Protein AF-A0A931J3H1-F1 (afdb_monomer)

Solvent-accessible surface area (backbone atoms only — not comparable to full-atom values): 12818 Å² total; per-residue (Å²): 130,45,76,41,80,64,49,67,80,90,42,44,61,33,14,42,39,72,61,19,63,88,33,48,71,96,51,57,12,54,42,64,60,36,59,84,48,29,77,67,40,28,84,73,20,25,43,36,30,31,80,51,86,99,45,68,42,47,25,38,47,38,40,89,45,88,61,32,48,70,43,61,34,83,88,23,64,74,59,99,65,70,60,55,72,61,51,16,57,57,54,43,85,41,70,60,86,92,45,80,39,60,20,32,37,74,65,37,66,39,57,31,74,85,47,60,51,53,38,32,38,98,88,55,59,72,18,74,64,37,52,52,30,52,52,41,42,49,54,52,52,54,24,59,72,52,39,62,62,52,47,50,52,35,60,75,68,60,29,64,37,83,38,79,48,80,42,82,42,98,88,74,49,74,48,71,41,68,80,36,25,38,71,33,60,70,61,60,73,66,51,53,70,69,58,53,49,52,33,48,76,70,61,44,46,62,37,51,52,26,32,54,62,1,53,75,28,50,61,56,51,52,58,50,51,53,66,73,75,107

pLDDT: mean 94.94, std 4.52, range [59.22, 98.75]

Mean predicted aligned error: 3.76 Å

Nearest PDB structures (foldseek):
  5gpy-assembly1_A  TM=4.261E-01  e=3.718E-01  Homo sapiens
  8s55-assembly1_W  TM=3.477E-01  e=7.732E-01  Homo sapiens
  7nw0-assembly1_W  TM=3.440E-01  e=9.155E-01  Homo sapiens
  7ml1-assembly1_W  TM=4.014E-01  e=7.784E+00  Saccharomyces cerevisiae
  2ab5-assembly1_A  TM=3.502E-01  e=9.217E+00  Saccharomyces cerevisiae

Sequence (230 aa):
MRAALLNNLDHQALRLRPLTRQSAPALPGALPTVPAEFRLLQAHYPILFQAAGDSFQPVALLGLEQGQNLFLTDTGWDAAHLPWALERQPLLVGREGSQAVVHIDLDHPLLSEREGEPLFLPHGGQAPLLERRVAVLQALHQGLEELPGFIEALCRLDLLEPLHFDVDQPDGSVRRLSGYHGIHEERLAALPGAAVAALHEAGHWLPIAMALASLGRLRDLVEREARQRG

Organism: NCBI:txid2795029

InterPro domains:
  IPR010836 SapC [PF07277] (6-221)

Radius of gyration: 19.64 Å; Cα contacts (8 Å, |Δi|>4): 392; chains: 1; bounding box: 46×33×55 Å

Structure (mmCIF, N/CA/C/O backbone):
data_AF-A0A931J3H1-F1
#
_entry.id   AF-A0A931J3H1-F1
#
loop_
_atom_site.group_PDB
_atom_site.id
_atom_site.type_symbol
_atom_site.label_atom_id
_atom_site.label_alt_id
_atom_site.label_comp_id
_atom_site.label_asym_id
_atom_site.label_entity_id
_atom_site.label_seq_id
_atom_site.pdbx_PDB_ins_code
_atom_site.Cartn_x
_atom_site.Cartn_y
_atom_site.Cartn_z
_atom_site.occupancy
_atom_site.B_iso_or_equiv
_atom_site.auth_seq_id
_atom_site.auth_comp_id
_atom_site.auth_asym_id
_atom_site.auth_atom_id
_atom_site.pdbx_PDB_model_num
ATOM 1 N N . MET A 1 1 ? 3.259 13.258 -19.025 1.00 83.69 1 MET A N 1
ATOM 2 C CA . MET A 1 1 ? 2.683 11.906 -18.951 1.00 83.69 1 MET A CA 1
ATOM 3 C C . MET A 1 1 ? 2.200 11.560 -20.337 1.00 83.69 1 MET A C 1
ATOM 5 O O . MET A 1 1 ? 1.265 12.192 -20.830 1.00 83.69 1 MET A O 1
ATOM 9 N N . ARG A 1 2 ? 2.853 10.581 -20.955 1.00 92.81 2 ARG A N 1
ATOM 10 C CA . ARG A 1 2 ? 2.584 10.134 -22.319 1.00 92.81 2 ARG A CA 1
ATOM 11 C C . ARG A 1 2 ? 2.285 8.647 -22.264 1.00 92.81 2 ARG A C 1
ATOM 13 O O . ARG A 1 2 ? 3.192 7.822 -22.262 1.00 92.81 2 ARG A O 1
ATOM 20 N N . ALA A 1 3 ? 0.999 8.323 -22.190 1.00 94.38 3 ALA A N 1
ATOM 21 C CA . ALA A 1 3 ? 0.542 6.943 -22.154 1.00 94.38 3 ALA A CA 1
ATOM 22 C C . ALA A 1 3 ? 0.515 6.344 -23.568 1.00 94.38 3 ALA A C 1
ATOM 24 O O . ALA A 1 3 ? -0.057 6.941 -24.479 1.00 94.38 3 ALA A O 1
ATOM 25 N N . ALA A 1 4 ? 1.080 5.150 -23.731 1.00 95.56 4 ALA A N 1
ATOM 26 C CA . ALA A 1 4 ? 1.022 4.364 -24.963 1.00 95.56 4 ALA A CA 1
ATOM 27 C C . ALA A 1 4 ? 0.565 2.929 -24.668 1.00 95.56 4 ALA A C 1
ATOM 29 O O . ALA A 1 4 ? 0.824 2.417 -23.578 1.00 95.56 4 ALA A O 1
ATOM 30 N N . LEU A 1 5 ? -0.110 2.287 -25.628 1.00 96.25 5 LEU A N 1
ATOM 31 C CA . LEU A 1 5 ? -0.456 0.867 -25.536 1.00 96.25 5 LEU A CA 1
ATOM 32 C C . LEU A 1 5 ? 0.833 0.039 -25.518 1.00 96.25 5 LEU A C 1
ATOM 34 O O . LEU A 1 5 ? 1.628 0.109 -26.457 1.00 96.25 5 LEU A O 1
ATOM 38 N N . LEU A 1 6 ? 1.041 -0.750 -24.464 1.00 96.12 6 LEU A N 1
ATOM 39 C CA . LEU A 1 6 ? 2.266 -1.522 -24.311 1.00 96.12 6 LEU A CA 1
ATOM 40 C C . LEU A 1 6 ? 2.308 -2.670 -25.328 1.00 96.12 6 LEU A C 1
ATOM 42 O O . LEU A 1 6 ? 1.442 -3.540 -25.344 1.00 96.12 6 LEU A O 1
ATOM 46 N N . ASN A 1 7 ? 3.357 -2.702 -26.145 1.00 94.12 7 ASN A N 1
ATOM 47 C CA . ASN A 1 7 ? 3.586 -3.746 -27.141 1.00 94.12 7 ASN A CA 1
ATOM 48 C C . ASN A 1 7 ? 5.087 -3.988 -27.359 1.00 94.12 7 ASN A C 1
ATOM 50 O O . ASN A 1 7 ? 5.904 -3.101 -27.123 1.00 94.12 7 ASN A O 1
ATOM 54 N N . ASN A 1 8 ? 5.449 -5.184 -27.817 1.00 92.56 8 ASN A N 1
ATOM 55 C CA . ASN A 1 8 ? 6.839 -5.611 -27.980 1.00 92.56 8 ASN A CA 1
ATOM 56 C C . ASN A 1 8 ? 7.545 -5.041 -29.222 1.00 92.56 8 ASN A C 1
ATOM 58 O O . ASN A 1 8 ? 8.747 -5.247 -29.341 1.00 92.56 8 ASN A O 1
ATOM 62 N N . LEU A 1 9 ? 6.833 -4.387 -30.145 1.00 91.38 9 LEU A N 1
ATOM 63 C CA . LEU A 1 9 ? 7.419 -3.798 -31.352 1.00 91.38 9 LEU A CA 1
ATOM 64 C C . LEU A 1 9 ? 7.966 -2.403 -31.047 1.00 91.38 9 LEU A C 1
ATOM 66 O O . LEU A 1 9 ? 9.152 -2.148 -31.230 1.00 91.38 9 LEU A O 1
ATOM 70 N N . ASP A 1 10 ? 7.119 -1.535 -30.501 1.00 94.06 10 ASP A N 1
ATOM 71 C CA . ASP A 1 10 ? 7.470 -0.143 -30.211 1.00 94.06 10 ASP A CA 1
ATOM 72 C C . ASP A 1 10 ? 8.330 -0.013 -28.948 1.00 94.06 10 ASP A C 1
ATOM 74 O O . ASP A 1 10 ? 9.092 0.940 -28.798 1.00 94.06 10 ASP A O 1
ATOM 78 N N . HIS A 1 11 ? 8.223 -0.975 -28.026 1.00 95.94 11 HIS A N 1
ATOM 79 C CA . HIS A 1 11 ? 8.812 -0.874 -26.690 1.00 95.94 11 HIS A CA 1
ATOM 80 C C . HIS A 1 11 ? 9.900 -1.918 -26.413 1.00 95.94 11 HIS A C 1
ATOM 82 O O . HIS A 1 11 ? 10.304 -2.085 -25.263 1.00 95.94 11 HIS A O 1
ATOM 88 N N . GLN A 1 12 ? 10.404 -2.612 -27.441 1.00 95.06 12 GLN A N 1
ATOM 89 C CA . GLN A 1 12 ? 11.408 -3.677 -27.293 1.00 95.06 12 GLN A CA 1
ATOM 90 C C . GLN A 1 12 ? 12.661 -3.221 -26.530 1.00 95.06 12 GLN A C 1
ATOM 92 O O . GLN A 1 12 ? 13.221 -3.974 -25.734 1.00 95.06 12 GLN A O 1
ATOM 97 N N . ALA A 1 13 ? 13.108 -1.988 -26.784 1.00 95.31 13 ALA A N 1
ATOM 98 C CA . ALA A 1 13 ? 14.309 -1.421 -26.179 1.00 95.31 13 ALA A CA 1
ATOM 99 C C . ALA A 1 13 ? 14.094 -0.927 -24.739 1.00 95.31 13 ALA A C 1
ATOM 101 O O . ALA A 1 13 ? 15.071 -0.587 -24.070 1.00 95.31 13 ALA A O 1
ATOM 102 N N . LEU A 1 14 ? 12.845 -0.877 -24.253 1.00 97.31 14 LEU A N 1
ATOM 103 C CA . LEU A 1 14 ? 12.558 -0.344 -22.929 1.00 97.31 14 LEU A CA 1
ATOM 104 C C . LEU A 1 14 ? 13.100 -1.250 -21.825 1.00 97.31 14 LEU A C 1
ATOM 106 O O . LEU A 1 14 ? 12.924 -2.472 -21.799 1.00 97.31 14 LEU A O 1
ATOM 110 N N . ARG A 1 15 ? 13.726 -0.584 -20.866 1.00 97.94 15 ARG A N 1
ATOM 111 C CA . ARG A 1 15 ? 14.298 -1.128 -19.648 1.00 97.94 15 ARG A CA 1
ATOM 112 C C . ARG A 1 15 ? 13.777 -0.345 -18.457 1.00 97.94 15 ARG A C 1
ATOM 114 O O . ARG A 1 15 ? 13.447 0.839 -18.565 1.00 97.94 15 ARG A O 1
ATOM 121 N N . LEU A 1 16 ? 13.731 -1.012 -17.313 1.00 97.50 16 LEU A N 1
ATOM 122 C CA . LEU A 1 16 ? 13.347 -0.413 -16.048 1.00 97.50 16 LEU A CA 1
ATOM 123 C C . LEU A 1 16 ? 14.568 -0.276 -15.144 1.00 97.50 16 LEU A C 1
ATOM 125 O O . LEU A 1 16 ? 15.214 -1.262 -14.778 1.00 97.50 16 LEU A O 1
ATOM 129 N N . ARG A 1 17 ? 14.864 0.961 -14.760 1.00 97.06 17 ARG A N 1
ATOM 130 C CA . ARG A 1 17 ? 15.871 1.274 -13.751 1.00 97.06 17 ARG A CA 1
ATOM 131 C C . ARG A 1 17 ? 15.442 0.740 -12.379 1.00 97.06 17 ARG A C 1
ATOM 133 O O . ARG A 1 17 ? 14.245 0.716 -12.080 1.00 97.06 17 ARG A O 1
ATOM 140 N N . PRO A 1 18 ? 16.400 0.366 -11.513 1.00 94.25 18 PRO A N 1
ATOM 141 C CA . PRO A 1 18 ? 16.093 0.092 -10.114 1.00 94.25 18 PRO A CA 1
ATOM 142 C C . PRO A 1 18 ? 15.498 1.342 -9.458 1.00 94.25 18 PRO A C 1
ATOM 144 O O . PRO A 1 18 ? 15.908 2.457 -9.778 1.00 94.25 18 PRO A O 1
ATOM 147 N N . LEU A 1 19 ? 14.544 1.161 -8.543 1.00 95.00 19 LEU A N 1
ATOM 148 C CA . LEU A 1 19 ? 13.939 2.254 -7.780 1.00 95.00 19 LEU A CA 1
ATOM 149 C C . LEU A 1 19 ? 14.904 2.710 -6.677 1.00 95.00 19 LEU A C 1
ATOM 151 O O . LEU A 1 19 ? 15.044 2.025 -5.669 1.00 95.00 19 LEU A O 1
ATOM 155 N N . THR A 1 20 ? 15.546 3.860 -6.866 1.00 95.00 20 THR A N 1
ATOM 156 C CA . THR A 1 20 ? 16.466 4.495 -5.906 1.00 95.00 20 THR A CA 1
ATOM 157 C C . THR A 1 20 ? 16.177 5.992 -5.831 1.00 95.00 20 THR A C 1
ATOM 159 O O . THR A 1 20 ? 15.438 6.524 -6.660 1.00 95.00 20 THR A O 1
ATOM 162 N N . ARG A 1 21 ? 16.783 6.715 -4.883 1.00 92.31 21 ARG A N 1
ATOM 163 C CA . ARG A 1 21 ?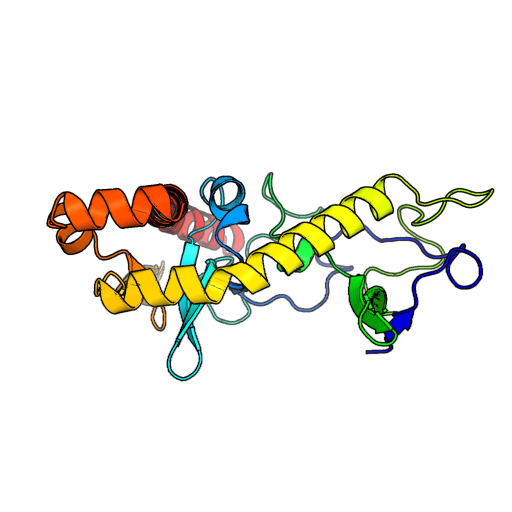 16.672 8.187 -4.805 1.00 92.31 21 ARG A CA 1
ATOM 164 C C . ARG A 1 21 ? 17.031 8.917 -6.104 1.00 92.31 21 ARG A C 1
ATOM 166 O O . ARG A 1 21 ? 16.468 9.971 -6.371 1.00 92.31 21 ARG A O 1
ATOM 173 N N . GLN A 1 22 ? 17.939 8.368 -6.912 1.00 91.75 22 GLN A N 1
ATOM 174 C CA . GLN A 1 22 ? 18.365 8.990 -8.169 1.00 91.75 22 GLN A CA 1
ATOM 175 C C . GLN A 1 22 ? 17.355 8.793 -9.309 1.00 91.75 22 GLN A C 1
ATOM 177 O O . GLN A 1 22 ? 17.246 9.644 -10.188 1.00 91.75 22 GLN A O 1
ATOM 182 N N . SER A 1 23 ? 16.654 7.658 -9.331 1.00 92.12 23 SER A N 1
ATOM 183 C CA . SER A 1 23 ? 15.772 7.263 -10.436 1.00 92.12 23 SER A CA 1
ATOM 184 C C . SER A 1 23 ? 14.286 7.471 -10.138 1.00 92.12 23 SER A C 1
ATOM 186 O O . SER A 1 23 ? 13.473 7.497 -11.064 1.00 92.12 23 SER A O 1
ATOM 188 N N . ALA A 1 24 ? 13.915 7.582 -8.862 1.00 89.81 24 ALA A N 1
ATOM 189 C CA . ALA A 1 24 ? 12.531 7.714 -8.446 1.00 89.81 24 ALA A CA 1
ATOM 190 C C . ALA A 1 24 ? 11.964 9.108 -8.767 1.00 89.81 24 ALA A C 1
ATOM 192 O O . ALA A 1 24 ? 12.669 10.113 -8.640 1.00 89.81 24 ALA A O 1
ATOM 193 N N . PRO A 1 25 ? 10.666 9.201 -9.106 1.00 87.44 25 PRO A N 1
ATOM 194 C CA . PRO A 1 25 ? 9.958 10.471 -9.023 1.00 87.44 25 PRO A CA 1
ATOM 195 C C . PRO A 1 25 ? 9.844 10.927 -7.559 1.00 87.44 25 PRO A C 1
ATOM 197 O O . PRO A 1 25 ? 10.065 10.147 -6.632 1.00 87.44 25 PRO A O 1
ATOM 200 N N . ALA A 1 26 ? 9.441 12.181 -7.336 1.00 87.88 26 ALA A N 1
ATOM 201 C CA . ALA A 1 26 ? 9.067 12.636 -5.999 1.00 87.88 26 ALA A CA 1
ATOM 202 C C . ALA A 1 26 ? 7.934 11.751 -5.449 1.00 87.88 26 ALA A C 1
ATOM 204 O O . ALA A 1 26 ? 6.882 11.622 -6.079 1.00 87.88 26 ALA A O 1
ATOM 205 N N . LEU A 1 27 ? 8.161 11.124 -4.291 1.00 90.19 27 LEU A N 1
ATOM 206 C CA . LEU A 1 27 ? 7.215 10.188 -3.688 1.00 90.19 27 LEU A CA 1
ATOM 207 C C . LEU A 1 27 ? 6.463 10.836 -2.520 1.00 90.19 27 LEU A C 1
ATOM 209 O O . LEU A 1 27 ? 7.075 11.542 -1.718 1.00 90.19 27 LEU A O 1
ATOM 213 N N . PRO A 1 28 ? 5.151 10.582 -2.382 1.00 92.12 28 PRO A N 1
ATOM 214 C CA . PRO A 1 28 ? 4.379 11.074 -1.249 1.00 92.12 28 PRO A CA 1
ATOM 215 C C . PRO A 1 28 ? 4.745 10.335 0.048 1.00 92.12 28 PRO A C 1
ATOM 217 O O . PRO A 1 28 ? 5.318 9.244 0.026 1.00 92.12 28 PRO A O 1
ATOM 220 N N . GLY A 1 29 ? 4.349 10.918 1.184 1.00 94.06 29 GLY A N 1
ATOM 221 C CA . GLY A 1 29 ? 4.496 10.298 2.508 1.00 94.06 29 GLY A CA 1
ATOM 222 C C . GLY A 1 29 ? 3.412 9.283 2.869 1.00 94.06 29 GLY A C 1
ATOM 223 O O . GLY A 1 29 ? 3.494 8.637 3.907 1.00 94.06 29 GLY A O 1
ATOM 224 N N . ALA A 1 30 ? 2.421 9.099 2.001 1.00 96.25 30 ALA A N 1
ATOM 225 C CA . ALA A 1 30 ? 1.427 8.041 2.086 1.00 96.25 30 ALA A CA 1
ATOM 226 C C . ALA A 1 30 ? 1.087 7.577 0.668 1.00 96.25 30 ALA A C 1
ATOM 228 O O . ALA A 1 30 ? 1.053 8.393 -0.257 1.00 96.25 30 ALA A O 1
ATOM 229 N N . LEU A 1 31 ? 0.839 6.283 0.491 1.00 96.69 31 LEU A N 1
ATOM 230 C CA . LEU A 1 31 ? 0.430 5.722 -0.792 1.00 96.69 31 LEU A CA 1
ATOM 231 C C . LEU A 1 31 ? -0.920 5.040 -0.687 1.00 96.69 31 LEU A C 1
ATOM 233 O O . LEU A 1 31 ? -1.130 4.299 0.269 1.00 96.69 31 LEU A O 1
ATOM 237 N N . PRO A 1 32 ? -1.794 5.198 -1.689 1.00 97.31 32 PRO A N 1
ATOM 238 C CA . PRO A 1 32 ? -3.030 4.441 -1.739 1.00 97.31 32 PRO A CA 1
ATOM 239 C C . PRO A 1 32 ? -2.747 2.942 -1.860 1.00 97.31 32 PRO A C 1
ATOM 241 O O . PRO A 1 32 ? -1.789 2.527 -2.513 1.00 97.31 32 PRO A O 1
ATOM 244 N N . THR A 1 33 ? -3.603 2.134 -1.247 1.00 98.56 33 THR A N 1
ATOM 245 C CA . THR A 1 33 ? -3.540 0.670 -1.314 1.00 98.56 33 THR A CA 1
ATOM 246 C C . THR A 1 33 ? -4.953 0.079 -1.412 1.00 98.56 33 THR A C 1
ATOM 248 O O . THR A 1 33 ? -5.933 0.812 -1.542 1.00 98.56 33 THR A O 1
ATOM 251 N N . VAL A 1 34 ? -5.065 -1.247 -1.409 1.00 98.62 34 VAL A N 1
ATOM 252 C CA . VAL A 1 34 ? -6.307 -2.013 -1.507 1.00 98.62 34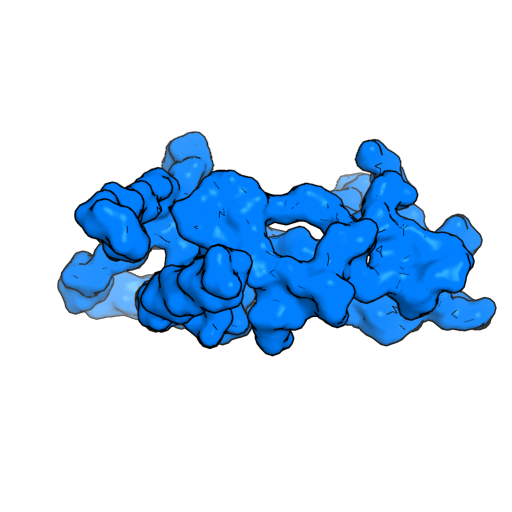 VAL A CA 1
ATOM 253 C C . VAL A 1 34 ? -6.318 -3.131 -0.459 1.00 98.62 34 VAL A C 1
ATOM 255 O O . VAL A 1 34 ? -5.252 -3.647 -0.116 1.00 98.62 34 VAL A O 1
ATOM 258 N N . PRO A 1 35 ? -7.497 -3.565 0.027 1.00 98.50 35 PRO A N 1
ATOM 259 C CA . PRO A 1 35 ? -7.614 -4.592 1.068 1.00 98.50 35 PRO A CA 1
ATOM 260 C C . PRO A 1 35 ? -6.849 -5.888 0.768 1.00 98.50 35 PRO A C 1
ATOM 262 O O . PRO A 1 35 ? -6.253 -6.482 1.668 1.00 98.50 35 PRO A O 1
ATOM 265 N N . ALA A 1 36 ? -6.809 -6.291 -0.506 1.00 98.06 36 ALA A N 1
ATOM 266 C CA . ALA A 1 36 ? -6.086 -7.473 -0.973 1.00 98.06 36 ALA A CA 1
ATOM 267 C C . ALA A 1 36 ? -4.569 -7.421 -0.693 1.00 98.06 36 ALA A C 1
ATOM 269 O O . ALA A 1 36 ? -3.925 -8.462 -0.578 1.00 98.06 36 ALA A O 1
ATOM 270 N N . GLU A 1 37 ? -3.995 -6.225 -0.541 1.00 98.56 37 GLU A N 1
ATOM 271 C CA . GLU A 1 37 ? -2.569 -6.024 -0.285 1.00 98.56 37 GLU A CA 1
ATOM 272 C C . GLU A 1 37 ? -2.227 -5.974 1.214 1.00 98.56 37 GLU A C 1
ATOM 274 O O . GLU A 1 37 ? -1.070 -6.138 1.603 1.00 98.56 37 GLU A O 1
ATOM 279 N N . PHE A 1 38 ? -3.212 -5.765 2.095 1.00 98.75 38 PHE A N 1
ATOM 280 C CA . PHE A 1 38 ? -2.950 -5.401 3.493 1.00 98.75 38 PHE A CA 1
ATOM 281 C C . PHE A 1 38 ? -2.110 -6.431 4.245 1.00 98.75 38 PHE A C 1
ATOM 283 O O . PHE A 1 38 ? -1.301 -6.059 5.087 1.00 98.75 38 PHE A O 1
ATOM 290 N N . ARG A 1 39 ? -2.247 -7.721 3.918 1.00 97.69 39 ARG A N 1
ATOM 291 C CA . ARG A 1 39 ? -1.420 -8.783 4.511 1.00 97.69 39 ARG A CA 1
ATOM 292 C C . ARG A 1 39 ? 0.073 -8.578 4.237 1.00 97.69 39 ARG A C 1
ATOM 294 O O . ARG A 1 39 ? 0.889 -8.878 5.100 1.00 97.69 39 ARG A O 1
ATOM 301 N N . LEU A 1 40 ? 0.424 -8.100 3.045 1.00 97.94 40 LEU A N 1
ATOM 302 C CA . LEU A 1 40 ? 1.810 -7.835 2.656 1.00 97.94 40 LEU A CA 1
ATOM 303 C C . LEU A 1 40 ? 2.313 -6.533 3.287 1.00 97.94 40 LEU A C 1
ATOM 305 O O . LEU A 1 40 ? 3.464 -6.448 3.708 1.00 97.94 40 LEU A O 1
ATOM 309 N N . LEU A 1 41 ? 1.439 -5.530 3.397 1.00 98.56 41 LEU A N 1
ATOM 310 C CA . LEU A 1 41 ? 1.795 -4.219 3.936 1.00 98.56 41 LEU A CA 1
ATOM 311 C C . LEU A 1 41 ? 1.921 -4.190 5.459 1.00 98.56 41 LEU A C 1
ATOM 313 O O . LEU A 1 41 ? 2.812 -3.516 5.971 1.00 98.56 41 LEU A O 1
ATOM 317 N N . GLN A 1 42 ? 1.064 -4.914 6.179 1.00 98.38 42 GLN A N 1
ATOM 318 C CA . GLN A 1 42 ? 0.940 -4.851 7.639 1.00 98.38 42 GLN A CA 1
ATOM 319 C C . GLN A 1 42 ? 2.261 -5.119 8.376 1.00 98.38 42 GLN A C 1
ATOM 321 O O . GLN A 1 42 ? 2.487 -4.566 9.452 1.00 98.38 42 GLN A O 1
ATOM 326 N N . ALA A 1 43 ? 3.155 -5.921 7.794 1.00 97.00 43 ALA A N 1
ATOM 327 C CA . ALA A 1 43 ? 4.465 -6.216 8.368 1.00 97.00 43 ALA A CA 1
ATOM 328 C C . ALA A 1 43 ? 5.445 -5.024 8.328 1.00 97.00 43 ALA A C 1
ATOM 330 O O . ALA A 1 43 ? 6.422 -5.002 9.082 1.00 97.00 43 ALA A O 1
ATOM 331 N N . HIS A 1 44 ? 5.195 -4.030 7.472 1.00 97.69 44 HIS A N 1
ATOM 332 C CA . HIS A 1 44 ? 6.158 -2.982 7.121 1.00 97.69 44 HIS A CA 1
ATOM 333 C C . HIS A 1 44 ? 5.620 -1.555 7.286 1.00 97.69 44 HIS A C 1
ATOM 335 O O . HIS A 1 44 ? 6.396 -0.656 7.603 1.00 97.69 44 HIS A O 1
ATOM 341 N N . TYR A 1 45 ? 4.318 -1.342 7.090 1.00 98.31 45 TYR A N 1
ATOM 342 C CA . TYR A 1 45 ? 3.704 -0.016 7.020 1.00 98.31 45 TYR A CA 1
ATOM 343 C C . TYR A 1 45 ? 2.488 0.072 7.931 1.00 98.31 45 TYR A C 1
ATOM 345 O O . TYR A 1 45 ? 1.698 -0.871 7.944 1.00 98.31 45 TYR A O 1
ATOM 353 N N . PRO A 1 46 ? 2.265 1.208 8.612 1.00 98.25 46 PRO A N 1
ATOM 354 C CA . PRO A 1 46 ? 0.940 1.542 9.110 1.00 98.25 46 PRO A CA 1
ATOM 355 C C . PRO A 1 46 ? -0.040 1.638 7.937 1.00 98.25 46 PRO A C 1
ATOM 357 O O . PRO A 1 46 ? 0.236 2.323 6.949 1.00 98.25 46 PRO A O 1
ATOM 360 N N . ILE A 1 47 ? -1.179 0.968 8.057 1.00 98.75 47 ILE A N 1
ATOM 361 C CA . ILE A 1 47 ? -2.297 1.030 7.120 1.00 98.75 47 ILE A CA 1
ATOM 362 C C . ILE A 1 47 ? -3.383 1.867 7.787 1.00 98.75 47 ILE A C 1
ATOM 364 O O . ILE A 1 47 ? -3.971 1.459 8.787 1.00 98.75 47 ILE A O 1
ATOM 368 N N . LEU A 1 48 ? -3.622 3.050 7.237 1.00 98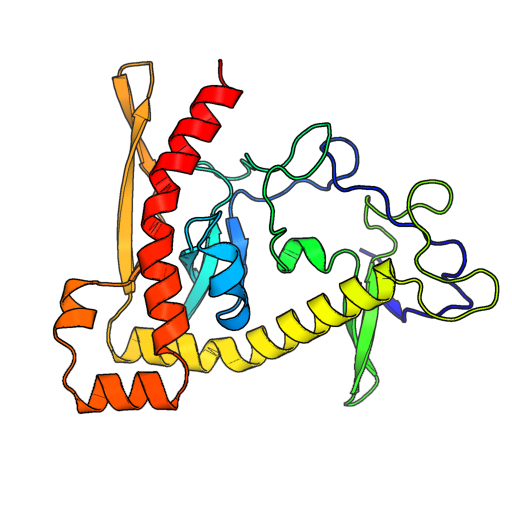.44 48 LEU A N 1
ATOM 369 C CA . LEU A 1 48 ? -4.562 4.040 7.758 1.00 98.44 48 LEU A CA 1
ATOM 370 C C . LEU A 1 48 ? -5.588 4.406 6.690 1.00 98.44 48 LEU A C 1
ATOM 372 O O . LEU A 1 48 ? -5.458 4.011 5.535 1.00 98.44 48 LEU A O 1
ATOM 376 N N . PHE A 1 49 ? -6.589 5.196 7.058 1.00 98.62 49 PHE A N 1
ATOM 377 C CA . PHE A 1 49 ? -7.623 5.666 6.142 1.00 98.62 49 PHE A CA 1
ATOM 378 C C . PHE A 1 49 ? -7.613 7.193 6.063 1.00 98.62 49 PHE A C 1
ATOM 380 O O . PHE A 1 49 ? -7.533 7.877 7.081 1.00 98.62 49 PHE A O 1
ATOM 387 N N . GLN A 1 50 ? -7.697 7.743 4.857 1.00 96.88 50 GLN A N 1
ATOM 388 C CA . GLN A 1 50 ? -7.829 9.180 4.613 1.00 96.88 50 GLN A CA 1
ATOM 389 C C . GLN A 1 50 ? -9.210 9.485 4.043 1.00 96.88 50 GLN A C 1
ATOM 391 O O . GLN A 1 50 ? -9.751 8.685 3.281 1.00 96.88 50 GLN A O 1
ATOM 396 N N . ALA A 1 51 ? -9.774 10.638 4.396 1.00 95.88 51 ALA A N 1
ATOM 397 C CA . ALA A 1 51 ? -11.025 11.095 3.802 1.00 95.88 51 ALA A CA 1
ATOM 398 C C . ALA A 1 51 ? -10.826 11.400 2.306 1.00 95.88 51 ALA A C 1
ATOM 400 O O . ALA A 1 51 ? -9.856 12.054 1.919 1.00 95.88 51 ALA A O 1
ATOM 401 N N . ALA A 1 52 ? -11.760 10.940 1.478 1.00 93.75 52 ALA A N 1
ATOM 402 C CA . ALA A 1 52 ? -11.771 11.119 0.031 1.00 93.75 52 ALA A CA 1
ATOM 403 C C . ALA A 1 52 ? -13.194 11.488 -0.416 1.00 93.75 52 ALA A C 1
ATOM 405 O O . ALA A 1 52 ? -14.011 10.622 -0.730 1.00 93.75 52 ALA A O 1
ATOM 406 N N . GLY A 1 53 ? -13.504 12.789 -0.400 1.00 91.44 53 GLY A N 1
ATOM 407 C CA . GLY A 1 53 ? -14.877 13.273 -0.574 1.00 91.44 53 GLY A CA 1
ATOM 408 C C . GLY A 1 53 ? -15.771 12.779 0.565 1.00 91.44 53 GLY A C 1
ATOM 409 O O . GLY A 1 53 ? -15.415 12.939 1.729 1.00 91.44 53 GLY A O 1
ATOM 410 N N . ASP A 1 54 ? -16.882 12.130 0.217 1.00 89.62 54 ASP A N 1
ATOM 411 C CA . ASP A 1 54 ? -17.828 11.531 1.174 1.00 89.62 54 ASP A CA 1
ATOM 412 C C . ASP A 1 54 ? -17.463 10.080 1.560 1.00 89.62 54 ASP A C 1
ATOM 414 O O . ASP A 1 54 ? -18.275 9.352 2.129 1.00 89.62 54 ASP A O 1
ATOM 418 N N . SER A 1 55 ? -16.257 9.623 1.209 1.00 95.00 55 SER A N 1
ATOM 419 C CA . SER A 1 55 ? -15.778 8.260 1.455 1.00 95.00 55 SER A CA 1
ATOM 420 C C . SER A 1 55 ? -14.376 8.256 2.074 1.00 95.00 55 SER A C 1
ATOM 422 O O . SER A 1 55 ? -13.845 9.295 2.471 1.00 95.00 55 SER A O 1
ATOM 424 N N . PHE A 1 56 ? -13.761 7.077 2.154 1.00 98.12 56 PHE A N 1
ATOM 425 C CA . PHE A 1 56 ? -12.408 6.881 2.659 1.00 98.12 56 PHE A CA 1
ATOM 426 C C . PHE A 1 56 ? -11.548 6.104 1.672 1.00 98.12 56 PHE A C 1
ATOM 428 O O . PHE A 1 56 ? -12.023 5.234 0.944 1.00 98.12 56 PHE A O 1
ATOM 435 N N . GLN A 1 57 ? -10.251 6.387 1.701 1.00 97.88 57 GLN A N 1
ATOM 436 C CA . GLN A 1 57 ? -9.239 5.662 0.953 1.00 97.88 57 GLN A CA 1
ATOM 437 C C . GLN A 1 57 ? -8.192 5.092 1.914 1.00 97.88 57 GLN A C 1
ATOM 439 O O . GLN A 1 57 ? -7.620 5.850 2.704 1.00 97.88 57 GLN A O 1
ATOM 444 N N . PRO A 1 58 ? -7.909 3.781 1.864 1.00 98.56 58 PRO A N 1
ATOM 445 C CA . PRO A 1 58 ? -6.831 3.209 2.643 1.00 98.56 58 PRO A CA 1
ATOM 446 C C . PRO A 1 58 ? -5.475 3.587 2.049 1.00 98.56 58 PRO A C 1
ATOM 448 O O . PRO A 1 58 ? -5.284 3.608 0.827 1.00 98.56 58 PRO A O 1
ATOM 451 N N . VAL A 1 59 ? -4.521 3.852 2.933 1.00 98.38 59 VAL A N 1
ATOM 452 C CA . VAL A 1 59 ? -3.166 4.263 2.592 1.00 98.38 59 VAL A CA 1
ATOM 453 C C . VAL A 1 59 ? -2.126 3.537 3.440 1.00 98.38 59 VAL A C 1
ATOM 455 O O . VAL A 1 59 ? -2.310 3.340 4.638 1.00 98.38 59 VAL A O 1
ATOM 458 N N . ALA A 1 60 ? -1.007 3.174 2.817 1.00 98.44 60 ALA A N 1
ATOM 459 C CA . ALA A 1 60 ? 0.216 2.768 3.495 1.00 98.44 60 ALA A CA 1
ATOM 460 C C . ALA A 1 60 ? 1.042 4.017 3.825 1.00 98.44 60 ALA A C 1
ATOM 462 O O . ALA A 1 60 ? 1.406 4.781 2.925 1.00 98.44 60 ALA A O 1
ATOM 463 N N . LEU A 1 61 ? 1.335 4.234 5.106 1.00 97.69 61 LEU A N 1
ATOM 464 C CA . LEU A 1 61 ? 2.106 5.385 5.563 1.00 97.69 61 LEU A CA 1
ATOM 465 C C . LEU A 1 61 ? 3.610 5.146 5.362 1.00 97.69 61 LEU A C 1
ATOM 467 O O . LEU A 1 61 ? 4.159 4.131 5.789 1.00 97.69 61 LEU A O 1
ATOM 471 N N . LEU A 1 62 ? 4.278 6.099 4.716 1.00 97.19 62 LEU A N 1
ATOM 472 C CA . LEU A 1 62 ? 5.699 6.040 4.357 1.00 97.19 62 LEU A CA 1
ATOM 473 C C . LEU A 1 62 ? 6.568 7.065 5.086 1.00 97.19 62 LEU A C 1
ATOM 475 O O . LEU A 1 62 ? 7.796 6.965 5.047 1.00 97.19 62 LEU A O 1
ATOM 479 N N . GLY A 1 63 ? 5.943 8.044 5.725 1.00 95.19 63 GLY A N 1
ATOM 480 C CA . GLY A 1 63 ? 6.588 9.069 6.528 1.00 95.19 63 GLY A CA 1
ATOM 481 C C . GLY A 1 63 ? 5.593 9.717 7.479 1.00 95.19 63 GLY A C 1
ATOM 482 O O . GLY A 1 63 ? 4.388 9.484 7.402 1.00 95.19 63 GLY A O 1
ATOM 483 N N . LEU A 1 64 ? 6.114 10.515 8.400 1.00 92.50 64 LEU A N 1
ATOM 484 C CA . LEU A 1 64 ? 5.327 11.205 9.425 1.00 92.50 64 LEU A CA 1
ATOM 485 C C . LEU A 1 64 ? 4.955 12.633 9.003 1.00 92.50 64 LEU A C 1
ATOM 487 O O . LEU A 1 64 ? 4.170 13.294 9.679 1.00 92.50 64 LEU A O 1
ATOM 491 N N . GLU A 1 65 ? 5.502 13.094 7.876 1.00 87.50 65 GLU A N 1
ATOM 492 C CA . GLU A 1 65 ? 5.296 14.423 7.309 1.00 87.50 65 GLU A CA 1
ATOM 493 C C . GLU A 1 65 ? 4.856 14.347 5.840 1.00 87.50 65 GLU A C 1
ATOM 495 O O . GLU A 1 65 ? 5.096 13.369 5.121 1.00 87.50 65 GLU A O 1
ATOM 500 N N . GLN A 1 66 ? 4.210 15.411 5.365 1.00 82.31 66 GLN A N 1
ATOM 501 C CA . GLN A 1 66 ? 3.789 15.501 3.973 1.00 82.31 66 GLN A CA 1
ATOM 502 C C . GLN A 1 66 ? 5.010 15.523 3.041 1.00 82.31 66 GLN A C 1
ATOM 504 O O . GLN A 1 66 ? 5.945 16.291 3.237 1.00 82.31 66 GLN A O 1
ATOM 509 N N . GLY A 1 67 ? 4.992 14.675 2.009 1.00 85.06 67 GLY A N 1
ATOM 510 C CA . GLY A 1 67 ? 6.098 14.559 1.050 1.00 85.06 67 GLY A CA 1
ATOM 511 C C . GLY A 1 67 ? 7.348 13.855 1.594 1.00 85.06 67 GLY A C 1
ATOM 512 O O . GLY A 1 67 ? 8.337 13.747 0.875 1.00 85.06 67 GLY A O 1
ATOM 513 N N . GLN A 1 68 ? 7.315 13.350 2.830 1.00 90.81 68 GLN A N 1
ATOM 514 C CA . GLN A 1 68 ? 8.419 12.594 3.404 1.00 90.81 68 GLN A CA 1
ATOM 515 C C . GLN A 1 68 ? 8.260 11.107 3.090 1.00 90.81 68 GLN A C 1
ATOM 517 O O . GLN A 1 68 ? 7.340 10.458 3.576 1.00 90.81 68 GLN A O 1
ATOM 522 N N . ASN A 1 69 ? 9.196 10.542 2.334 1.00 94.75 69 ASN A N 1
ATOM 523 C CA . ASN A 1 69 ? 9.294 9.101 2.141 1.00 94.75 69 ASN A CA 1
ATOM 524 C C . ASN A 1 69 ? 10.536 8.583 2.860 1.00 94.75 69 ASN A C 1
ATOM 526 O O . ASN A 1 69 ? 11.660 8.839 2.431 1.00 94.75 69 ASN A O 1
ATOM 530 N N . LEU A 1 70 ? 10.335 7.832 3.938 1.00 96.06 70 LEU A N 1
ATOM 531 C CA . LEU A 1 70 ? 11.447 7.264 4.685 1.00 96.06 70 LEU A CA 1
ATOM 532 C C . LEU A 1 70 ? 11.989 6.003 3.992 1.00 96.06 70 LEU A C 1
ATOM 534 O O . LEU A 1 70 ? 13.122 5.615 4.238 1.00 96.06 70 LEU A O 1
ATOM 538 N N . PHE A 1 71 ? 11.203 5.311 3.157 1.00 96.88 71 PHE A N 1
ATOM 539 C CA . PHE A 1 71 ? 11.492 3.983 2.573 1.00 96.88 71 PHE A CA 1
ATOM 540 C C . PHE A 1 71 ? 12.458 3.978 1.394 1.00 96.88 71 PHE A C 1
ATOM 542 O O . PHE A 1 71 ? 13.115 2.966 1.156 1.00 96.88 71 PHE A O 1
ATOM 549 N N . LEU A 1 72 ? 12.604 5.105 0.709 1.00 95.69 72 LEU A N 1
ATOM 550 C CA . LEU A 1 72 ? 13.500 5.234 -0.428 1.00 95.69 72 LEU A CA 1
ATOM 551 C C . LEU A 1 72 ? 14.924 5.633 -0.004 1.00 95.69 72 LEU A C 1
ATOM 553 O O . LEU A 1 72 ? 15.154 6.711 0.555 1.00 95.69 72 LEU A O 1
ATOM 557 N N . THR A 1 73 ? 15.898 4.792 -0.341 1.00 94.31 73 THR A N 1
ATOM 558 C CA . THR A 1 73 ? 17.329 5.016 -0.097 1.00 94.31 73 THR A CA 1
ATOM 559 C C . THR A 1 73 ? 18.102 5.171 -1.412 1.00 94.31 73 THR A C 1
ATOM 561 O O . THR A 1 73 ? 17.555 5.033 -2.512 1.00 94.31 73 THR A O 1
ATOM 564 N N . ASP A 1 74 ? 19.397 5.473 -1.316 1.00 93.62 74 ASP A N 1
ATOM 565 C CA . ASP A 1 74 ? 20.285 5.541 -2.484 1.00 93.62 74 ASP A CA 1
ATOM 566 C C . ASP A 1 74 ? 20.512 4.165 -3.130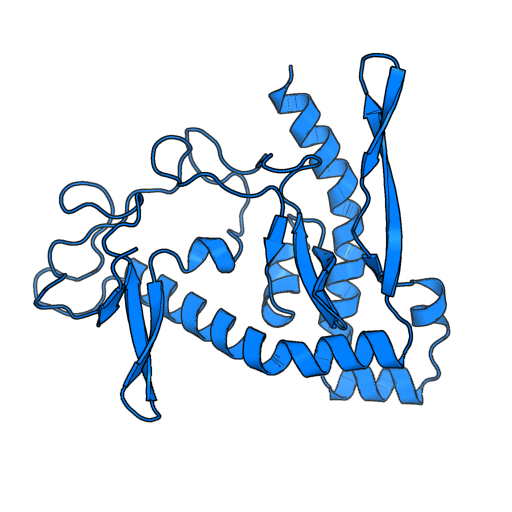 1.00 93.62 74 ASP A C 1
ATOM 568 O O . ASP A 1 74 ? 20.823 4.080 -4.317 1.00 93.62 74 ASP A O 1
ATOM 572 N N . THR A 1 75 ? 20.323 3.081 -2.370 1.00 93.12 75 THR A N 1
ATOM 573 C CA . THR A 1 75 ? 20.542 1.703 -2.831 1.00 93.12 75 THR A CA 1
ATOM 574 C C . THR A 1 75 ? 19.259 0.977 -3.214 1.00 93.12 75 THR A C 1
ATOM 576 O O . THR A 1 75 ? 19.331 -0.046 -3.893 1.00 93.12 75 THR A O 1
ATOM 579 N N . GLY A 1 76 ? 18.090 1.479 -2.817 1.00 94.56 76 GLY A N 1
ATOM 580 C CA . GLY A 1 76 ? 16.830 0.837 -3.152 1.00 94.56 76 GLY A CA 1
ATOM 581 C C . GLY A 1 76 ? 15.677 1.200 -2.230 1.00 94.56 76 GLY A C 1
ATOM 582 O O . GLY A 1 76 ? 15.682 2.208 -1.527 1.00 94.56 76 GLY A O 1
ATOM 583 N N . TRP A 1 77 ? 14.676 0.330 -2.230 1.00 96.81 77 TRP A N 1
ATOM 584 C CA . TRP A 1 77 ? 13.577 0.370 -1.279 1.00 96.81 77 TRP A CA 1
ATOM 585 C C . TRP A 1 77 ? 13.929 -0.443 -0.029 1.00 96.81 77 TRP A C 1
ATOM 587 O O . TRP A 1 77 ? 14.286 -1.614 -0.131 1.00 96.81 77 TRP A O 1
ATOM 597 N N . ASP A 1 78 ? 13.825 0.167 1.146 1.00 95.94 78 ASP A N 1
ATOM 598 C CA . ASP A 1 78 ? 14.189 -0.4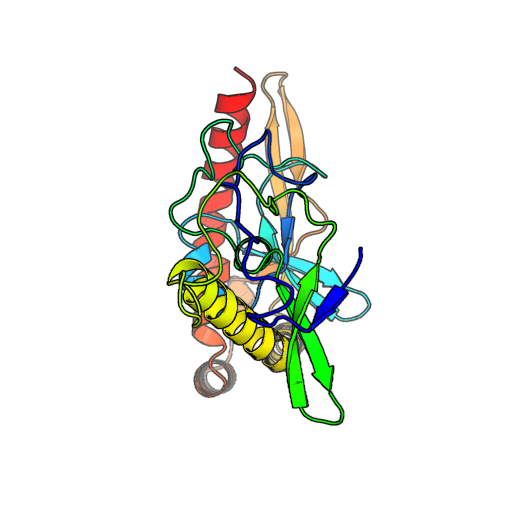37 2.433 1.00 95.94 78 ASP A CA 1
ATOM 599 C C . ASP A 1 78 ? 12.959 -1.035 3.143 1.00 95.94 78 ASP A C 1
ATOM 601 O O . ASP A 1 78 ? 12.510 -0.574 4.192 1.00 95.94 78 ASP A O 1
ATOM 605 N N . ALA A 1 79 ? 12.368 -2.042 2.497 1.00 96.62 79 ALA A N 1
ATOM 606 C CA . ALA A 1 79 ? 11.377 -2.967 3.047 1.00 96.62 79 ALA A CA 1
ATOM 607 C C . ALA A 1 79 ? 11.264 -4.197 2.132 1.00 96.62 79 ALA A C 1
ATOM 609 O O . ALA A 1 79 ? 11.579 -4.122 0.944 1.00 96.62 79 ALA A O 1
ATOM 610 N N . ALA A 1 80 ? 10.777 -5.325 2.660 1.00 96.12 80 ALA A N 1
ATOM 611 C CA . ALA A 1 80 ? 10.640 -6.549 1.866 1.00 96.12 80 ALA A CA 1
ATOM 612 C C . ALA A 1 80 ? 9.500 -6.476 0.833 1.00 96.12 80 ALA A C 1
ATOM 614 O O . ALA A 1 80 ? 9.566 -7.145 -0.197 1.00 96.12 80 ALA A O 1
ATOM 615 N N . HIS A 1 81 ? 8.478 -5.656 1.089 1.00 97.44 81 HIS A N 1
ATOM 616 C CA . HIS A 1 81 ? 7.356 -5.443 0.177 1.00 97.44 81 HIS A CA 1
ATOM 617 C C . HIS A 1 81 ? 7.336 -3.997 -0.325 1.00 97.44 81 HIS A C 1
ATOM 619 O O . HIS A 1 81 ? 7.413 -3.067 0.474 1.00 97.44 81 HIS A O 1
ATOM 625 N N . LEU A 1 82 ? 7.234 -3.798 -1.640 1.00 97.25 82 LEU A N 1
ATOM 626 C CA . LEU A 1 82 ? 7.037 -2.481 -2.250 1.00 97.25 82 LEU A CA 1
ATOM 627 C C . LEU A 1 82 ? 5.530 -2.288 -2.470 1.00 97.25 82 LEU A C 1
ATOM 629 O O . LEU A 1 82 ? 4.941 -3.117 -3.158 1.00 97.25 82 LEU A O 1
ATOM 633 N N . PRO A 1 83 ? 4.896 -1.219 -1.950 1.00 98.06 83 PRO A N 1
ATOM 634 C CA . PRO A 1 83 ? 3.465 -1.027 -2.147 1.00 98.06 83 PRO A CA 1
ATOM 635 C C . PRO A 1 83 ? 3.079 -1.048 -3.628 1.00 98.06 83 PRO A C 1
ATOM 637 O O . PRO A 1 83 ? 3.734 -0.401 -4.453 1.00 98.06 83 PRO A O 1
ATOM 640 N N . TRP A 1 84 ? 1.998 -1.745 -3.972 1.00 98.31 84 TRP A N 1
ATOM 641 C CA . TRP A 1 84 ? 1.573 -1.994 -5.348 1.00 98.31 84 TRP A CA 1
ATOM 642 C C . TRP A 1 84 ? 1.365 -0.713 -6.150 1.00 98.31 84 TRP A C 1
ATOM 644 O O . TRP A 1 84 ? 1.651 -0.689 -7.345 1.00 98.31 84 TRP A O 1
ATOM 654 N N . ALA A 1 85 ? 0.955 0.383 -5.504 1.00 96.75 85 ALA A N 1
ATOM 655 C CA . ALA A 1 85 ? 0.831 1.696 -6.138 1.00 96.75 85 ALA A CA 1
ATOM 656 C C . ALA A 1 85 ? 2.157 2.242 -6.712 1.00 96.75 85 ALA A C 1
ATOM 658 O O . ALA A 1 85 ? 2.134 2.966 -7.713 1.00 96.75 85 ALA A O 1
ATOM 659 N N . LEU A 1 86 ? 3.303 1.886 -6.117 1.00 95.94 86 LEU A N 1
ATOM 660 C CA . LEU A 1 86 ? 4.632 2.123 -6.693 1.00 95.94 86 LEU A CA 1
ATOM 661 C C . LEU A 1 86 ? 5.071 0.958 -7.565 1.00 95.94 86 LEU A C 1
ATOM 663 O O . LEU A 1 86 ? 5.617 1.173 -8.643 1.00 95.94 86 LEU A O 1
ATOM 667 N N . GLU A 1 87 ? 4.834 -0.274 -7.117 1.00 96.56 87 GLU A N 1
ATOM 668 C CA . GLU A 1 87 ? 5.324 -1.456 -7.811 1.00 96.56 87 GLU A CA 1
ATOM 669 C C . GLU A 1 87 ? 4.724 -1.590 -9.219 1.00 96.56 87 GLU A C 1
ATOM 671 O O . GLU A 1 87 ? 5.417 -2.028 -10.127 1.00 96.56 87 GLU A O 1
ATOM 676 N N . ARG A 1 88 ? 3.490 -1.153 -9.478 1.00 96.12 88 ARG A N 1
ATOM 677 C CA . ARG A 1 88 ? 2.937 -1.186 -10.842 1.00 96.12 88 ARG A CA 1
ATOM 678 C C . ARG A 1 88 ? 3.620 -0.224 -11.822 1.00 96.12 88 ARG A C 1
ATOM 680 O O . ARG A 1 88 ? 3.409 -0.344 -13.025 1.00 96.12 88 ARG A O 1
ATOM 687 N N . GLN A 1 89 ? 4.366 0.774 -11.345 1.00 95.56 89 GLN A N 1
ATOM 688 C CA . GLN A 1 89 ? 4.916 1.816 -12.211 1.00 95.56 89 GLN A CA 1
ATOM 689 C C . GLN A 1 89 ? 5.985 1.229 -13.143 1.00 95.56 89 GLN A C 1
ATOM 691 O O . GLN A 1 89 ? 6.779 0.386 -12.716 1.00 95.56 89 GLN A O 1
ATOM 696 N N . PRO A 1 90 ? 6.033 1.654 -14.417 1.00 96.00 90 PRO A N 1
ATOM 697 C CA . PRO A 1 90 ? 5.293 2.757 -15.050 1.00 96.00 90 PRO A CA 1
ATOM 698 C C . PRO A 1 90 ? 3.990 2.335 -15.756 1.00 96.00 90 PRO A C 1
ATOM 700 O O . PRO A 1 90 ? 3.498 3.053 -16.627 1.00 96.00 90 PRO A O 1
ATOM 703 N N . LEU A 1 91 ? 3.441 1.160 -15.440 1.00 97.62 91 LEU A N 1
ATOM 704 C CA . LEU A 1 91 ? 2.265 0.632 -16.125 1.00 97.62 91 LEU A CA 1
ATOM 705 C C . LEU A 1 91 ? 0.968 1.288 -15.642 1.00 97.62 91 LEU A C 1
ATOM 707 O O . LEU A 1 91 ? 0.820 1.670 -14.476 1.00 97.62 91 LEU A O 1
ATOM 711 N N . LEU A 1 92 ? 0.012 1.382 -16.559 1.00 95.50 92 LEU A N 1
ATOM 712 C CA . LEU A 1 92 ? -1.310 1.973 -16.391 1.00 95.50 92 LEU A CA 1
ATOM 713 C C . LEU A 1 92 ? -2.369 1.026 -16.964 1.00 95.50 92 LEU A C 1
ATOM 715 O O . LEU A 1 92 ? -2.095 0.279 -17.902 1.00 95.50 92 LEU A O 1
ATOM 719 N N . VAL A 1 93 ? -3.592 1.093 -16.441 1.00 93.81 93 VAL A N 1
ATOM 720 C CA . VAL A 1 93 ? -4.748 0.454 -17.084 1.00 93.81 93 VAL A CA 1
ATOM 721 C C . VAL A 1 93 ? -5.357 1.447 -18.073 1.00 93.81 93 VAL A C 1
ATOM 723 O O . VAL A 1 93 ? -5.760 2.543 -17.685 1.00 93.81 93 VAL A O 1
ATOM 726 N N . GLY A 1 94 ? -5.400 1.070 -19.348 1.00 90.06 94 GLY A N 1
ATOM 727 C CA . GLY A 1 94 ? -6.145 1.754 -20.403 1.00 90.06 94 GLY A CA 1
ATOM 728 C C . GLY A 1 94 ? -7.396 0.971 -20.802 1.00 90.06 94 GLY A C 1
ATOM 729 O O . GLY A 1 94 ? -7.672 -0.106 -20.269 1.00 90.06 94 GLY A O 1
ATOM 730 N N . ARG A 1 95 ? -8.163 1.509 -21.756 1.00 86.19 95 ARG A N 1
ATOM 731 C CA . ARG A 1 95 ? -9.336 0.834 -22.328 1.00 86.19 95 ARG A CA 1
ATOM 732 C C . ARG A 1 95 ? -9.268 0.842 -23.848 1.00 86.19 95 ARG A C 1
ATOM 734 O O . ARG A 1 95 ? -9.108 1.903 -24.443 1.00 86.19 95 ARG A O 1
ATOM 741 N N . GLU A 1 96 ? -9.485 -0.318 -24.453 1.00 84.88 96 GLU A N 1
ATOM 742 C CA . GLU A 1 96 ? -9.806 -0.458 -25.874 1.00 84.88 96 GLU A CA 1
ATOM 743 C C . GLU A 1 96 ? -11.236 -0.987 -25.992 1.00 84.88 96 GLU A C 1
ATOM 745 O O . GLU A 1 96 ? -11.536 -2.144 -25.691 1.00 84.88 96 GLU A O 1
ATOM 750 N N . GLY A 1 97 ? -12.163 -0.095 -26.351 1.00 86.38 97 GLY A N 1
ATOM 751 C CA . GLY A 1 97 ? -13.591 -0.386 -26.258 1.00 86.38 97 GLY A CA 1
ATOM 752 C C . GLY A 1 97 ? -13.992 -0.740 -24.821 1.00 86.38 97 GLY A C 1
ATOM 753 O O . GLY A 1 97 ? -13.841 0.070 -23.904 1.00 86.38 97 GLY A O 1
ATOM 754 N N . SER A 1 98 ? -14.511 -1.952 -24.617 1.00 82.38 98 SER A N 1
ATOM 755 C CA . SER A 1 98 ? -14.896 -2.457 -23.294 1.00 82.38 98 SER A CA 1
ATOM 756 C C . SER A 1 98 ? -13.769 -3.173 -22.542 1.00 82.38 98 SER A C 1
ATOM 758 O O . SER A 1 98 ? -13.917 -3.388 -21.339 1.00 82.38 98 SER A O 1
ATOM 760 N N . GLN A 1 99 ? -12.663 -3.526 -23.206 1.00 83.81 99 GLN A N 1
ATOM 761 C CA . GLN A 1 99 ? -11.591 -4.340 -22.630 1.00 83.81 99 GLN A CA 1
ATOM 762 C C . GLN A 1 99 ? -10.531 -3.475 -21.941 1.00 83.81 99 GLN A C 1
ATOM 764 O O . GLN A 1 99 ? -10.123 -2.436 -22.462 1.00 83.81 99 GLN A O 1
ATOM 769 N N . ALA A 1 100 ? -10.081 -3.916 -20.765 1.00 88.44 100 ALA A N 1
ATOM 770 C CA . ALA A 1 100 ? -8.937 -3.329 -20.080 1.00 88.44 100 ALA A CA 1
ATOM 771 C C . ALA A 1 100 ? -7.636 -3.792 -20.753 1.00 88.44 100 ALA A C 1
ATOM 773 O O . ALA A 1 100 ? -7.431 -4.989 -20.957 1.00 88.44 100 ALA A O 1
ATOM 774 N N . VAL A 1 101 ? -6.759 -2.846 -21.081 1.00 93.75 101 VAL A N 1
ATOM 775 C CA . VAL A 1 101 ? -5.465 -3.100 -21.735 1.00 93.75 101 VAL A CA 1
ATOM 776 C C . VAL A 1 101 ? -4.327 -2.449 -20.953 1.00 93.75 101 VAL A C 1
ATOM 778 O O . VAL A 1 101 ? -4.530 -1.464 -20.243 1.00 93.75 101 VAL A O 1
ATOM 781 N N . VAL A 1 102 ? -3.114 -2.994 -21.068 1.00 96.44 102 VAL A N 1
ATOM 782 C CA . VAL A 1 102 ? -1.936 -2.457 -20.370 1.00 96.44 102 VAL A CA 1
ATOM 783 C C . VAL A 1 102 ? -1.329 -1.319 -21.182 1.00 96.44 102 VAL A C 1
ATOM 785 O O . VAL A 1 102 ? -0.904 -1.499 -22.321 1.00 96.44 102 VAL A O 1
ATOM 788 N N . HIS A 1 103 ? -1.260 -0.144 -20.571 1.00 96.88 103 HIS A N 1
ATOM 789 C CA . HIS A 1 103 ? -0.541 1.015 -21.083 1.00 96.88 103 HIS A CA 1
ATOM 790 C C . HIS A 1 103 ? 0.740 1.242 -20.283 1.00 96.88 103 HIS A C 1
ATOM 792 O O . HIS A 1 103 ? 0.905 0.738 -19.171 1.00 96.88 103 HIS A O 1
ATOM 798 N N . ILE A 1 104 ? 1.639 2.041 -20.843 1.00 97.31 104 ILE A N 1
ATOM 799 C CA . ILE A 1 104 ? 2.886 2.454 -20.209 1.00 97.31 104 ILE A CA 1
ATOM 800 C C . ILE A 1 104 ? 3.048 3.972 -20.297 1.00 97.31 104 ILE A C 1
ATOM 802 O O . ILE A 1 104 ? 2.785 4.560 -21.346 1.00 97.31 104 ILE A O 1
ATOM 806 N N . ASP A 1 105 ? 3.449 4.616 -19.197 1.00 96.69 105 ASP A N 1
ATOM 807 C CA . ASP A 1 105 ? 3.837 6.032 -19.209 1.00 96.69 105 ASP A CA 1
ATOM 808 C C . ASP A 1 105 ? 5.280 6.179 -19.693 1.00 96.69 105 ASP A C 1
ATOM 810 O O . ASP A 1 105 ? 6.224 5.904 -18.955 1.00 96.69 105 ASP A O 1
ATOM 814 N N . LEU A 1 106 ? 5.447 6.628 -20.936 1.00 96.50 106 LEU A N 1
ATOM 815 C CA . LEU A 1 106 ? 6.751 6.777 -21.584 1.00 96.50 106 LEU A CA 1
ATOM 816 C C . LEU A 1 106 ? 7.594 7.926 -21.019 1.00 96.50 106 LEU A C 1
ATOM 818 O O . LEU A 1 106 ? 8.788 7.983 -21.301 1.00 96.50 106 LEU A O 1
ATOM 822 N N . ASP A 1 107 ? 6.997 8.831 -20.240 1.00 95.50 107 ASP A N 1
ATOM 823 C CA . ASP A 1 107 ? 7.720 9.937 -19.602 1.00 95.50 107 ASP A CA 1
ATOM 824 C C . ASP A 1 107 ? 8.219 9.563 -18.191 1.00 95.50 107 ASP A C 1
ATOM 826 O O . ASP A 1 107 ? 8.795 10.396 -17.487 1.00 95.50 107 ASP A O 1
ATOM 830 N N . HIS A 1 108 ? 7.982 8.325 -17.744 1.00 96.12 108 HIS A N 1
ATOM 831 C CA . HIS A 1 108 ? 8.284 7.911 -16.380 1.00 96.12 108 HIS A CA 1
ATOM 832 C C . HIS A 1 108 ? 9.803 7.801 -16.133 1.00 96.12 108 HIS A C 1
ATOM 834 O O . HIS A 1 108 ? 10.495 7.124 -16.894 1.00 96.12 108 HIS A O 1
ATOM 840 N N . PRO A 1 109 ? 10.351 8.359 -15.034 1.00 94.69 109 PRO A N 1
ATOM 841 C CA . PRO A 1 109 ? 11.806 8.454 -14.823 1.00 94.69 109 PRO A CA 1
ATOM 842 C C . PRO A 1 109 ? 12.517 7.101 -14.642 1.00 94.69 109 PRO A C 1
ATOM 844 O O . PRO A 1 109 ? 13.718 6.977 -14.910 1.00 94.69 109 PRO A O 1
ATOM 847 N N . LEU A 1 110 ? 11.773 6.068 -14.230 1.00 95.62 110 LEU A N 1
ATOM 848 C CA . LEU A 1 110 ? 12.289 4.698 -14.164 1.00 95.62 110 LEU A CA 1
ATOM 849 C C . LEU A 1 110 ? 12.511 4.065 -15.543 1.00 95.62 110 LEU A C 1
ATOM 851 O O . LEU A 1 110 ? 13.215 3.062 -15.617 1.00 95.62 110 LEU A O 1
ATOM 855 N N . LEU A 1 111 ? 11.937 4.605 -16.620 1.00 96.75 111 LEU A N 1
ATOM 856 C CA . LEU A 1 111 ? 12.177 4.080 -17.959 1.00 96.75 111 LEU A CA 1
ATOM 857 C C . LEU A 1 111 ? 13.515 4.547 -18.518 1.00 96.75 111 LEU A C 1
ATOM 859 O O . LEU A 1 111 ? 13.956 5.681 -18.331 1.00 96.75 111 LEU A O 1
ATOM 863 N N . SER A 1 112 ? 14.163 3.635 -19.229 1.00 96.31 112 SER A N 1
ATOM 864 C CA . SER A 1 112 ? 15.401 3.875 -19.955 1.00 96.31 112 SER A CA 1
ATOM 865 C C . SER A 1 112 ? 15.452 2.967 -21.176 1.00 96.31 112 SER A C 1
ATOM 867 O O . SER A 1 112 ? 14.875 1.888 -21.176 1.00 96.31 112 SER A O 1
ATOM 869 N N . GLU A 1 113 ? 16.180 3.367 -22.210 1.00 95.62 113 GLU A N 1
ATOM 870 C CA . GLU A 1 113 ? 16.510 2.480 -23.337 1.00 95.62 113 GLU A CA 1
ATOM 871 C C . GLU A 1 113 ? 17.880 1.803 -23.156 1.00 95.62 113 GLU A C 1
ATOM 873 O O . GLU A 1 113 ? 18.270 0.928 -23.926 1.00 95.62 113 GLU A O 1
ATOM 878 N N . ARG A 1 114 ? 18.650 2.218 -22.138 1.00 94.94 114 ARG A N 1
ATOM 879 C CA . ARG A 1 114 ? 20.062 1.826 -21.968 1.00 94.94 114 ARG A CA 1
ATOM 880 C C . ARG A 1 114 ? 20.356 1.134 -20.645 1.00 94.94 114 ARG A C 1
ATOM 882 O O . ARG A 1 114 ? 21.217 0.264 -20.591 1.00 94.94 114 ARG A O 1
ATOM 889 N N . GLU A 1 115 ? 19.655 1.513 -19.584 1.00 95.38 115 GLU A N 1
ATOM 890 C CA . GLU A 1 115 ? 19.972 1.123 -18.209 1.00 95.38 115 GLU A CA 1
ATOM 891 C C . GLU A 1 115 ? 18.847 0.303 -17.593 1.00 95.38 115 GLU A C 1
ATOM 893 O O . GLU A 1 115 ? 17.674 0.571 -17.832 1.00 95.38 115 GLU A O 1
ATOM 898 N N . GLY A 1 116 ? 19.212 -0.648 -16.736 1.00 96.31 116 GLY A N 1
ATOM 899 C CA . GLY A 1 116 ? 18.253 -1.464 -16.007 1.00 96.31 116 GLY A CA 1
ATOM 900 C C . GLY A 1 116 ? 17.836 -2.737 -16.740 1.00 96.31 116 GLY A C 1
ATOM 901 O O . GLY A 1 116 ? 18.445 -3.161 -17.732 1.00 96.31 116 GLY A O 1
ATOM 902 N N . GLU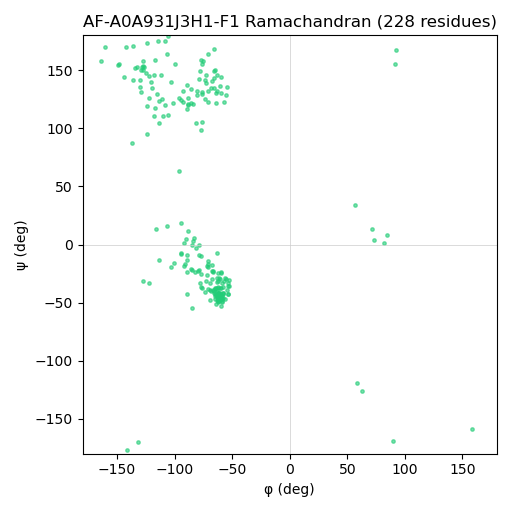 A 1 117 ? 16.807 -3.372 -16.200 1.00 96.94 117 GLU A N 1
ATOM 903 C CA . GLU A 1 117 ? 16.349 -4.691 -16.623 1.00 96.94 117 GLU A CA 1
ATOM 904 C C . GLU A 1 117 ? 15.370 -4.569 -17.804 1.00 96.94 117 GLU A C 1
ATOM 906 O O . GLU A 1 117 ? 14.494 -3.701 -17.774 1.00 96.94 117 GLU A O 1
ATOM 911 N N . PRO A 1 118 ? 15.517 -5.378 -18.869 1.00 97.31 118 PRO A N 1
ATOM 912 C CA . PRO A 1 118 ? 14.652 -5.287 -20.042 1.00 97.31 118 PRO A CA 1
ATOM 913 C C . PRO A 1 118 ? 13.205 -5.665 -19.713 1.00 97.31 118 PRO A C 1
ATOM 915 O O . PRO A 1 118 ? 12.956 -6.591 -18.945 1.00 97.31 118 PRO A O 1
ATOM 918 N N . LEU A 1 119 ? 12.249 -4.971 -20.337 1.00 97.31 119 LEU A N 1
ATOM 919 C CA . LEU A 1 119 ? 10.825 -5.303 -20.226 1.00 97.31 119 LEU A CA 1
ATOM 920 C C . LEU A 1 119 ? 10.404 -6.436 -21.175 1.00 97.31 119 LEU A C 1
ATOM 922 O O . LEU A 1 119 ? 9.434 -7.140 -20.902 1.00 97.31 119 LEU A O 1
ATOM 926 N N . PHE A 1 120 ? 11.140 -6.646 -22.267 1.00 97.50 120 PHE A N 1
ATOM 927 C CA . PHE A 1 120 ? 10.874 -7.686 -23.262 1.00 97.50 120 PHE A CA 1
ATOM 928 C C . PHE A 1 120 ? 12.109 -8.553 -23.506 1.00 97.50 120 PHE A C 1
ATOM 930 O O . PHE A 1 120 ? 13.247 -8.103 -23.363 1.00 97.50 120 PHE A O 1
ATOM 937 N N . LEU A 1 121 ? 11.890 -9.805 -23.904 1.00 95.38 121 LEU A N 1
ATOM 938 C CA . LEU A 1 121 ? 12.970 -10.705 -24.309 1.00 95.38 121 LEU A CA 1
ATOM 939 C C . LEU A 1 121 ? 13.485 -10.355 -25.724 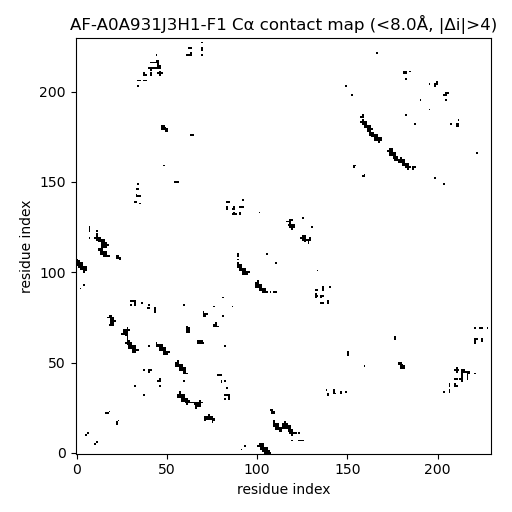1.00 95.38 121 LEU A C 1
ATOM 941 O O . LEU A 1 121 ? 12.725 -9.826 -26.540 1.00 95.38 121 LEU A O 1
ATOM 945 N N . PRO A 1 122 ? 14.746 -10.699 -26.075 1.00 88.88 122 PRO A N 1
ATOM 946 C CA . PRO A 1 122 ? 15.346 -10.338 -27.367 1.00 88.88 122 PRO A CA 1
ATOM 947 C C . PRO A 1 122 ? 14.564 -10.793 -28.609 1.00 88.88 122 PRO A C 1
ATOM 949 O O . PRO A 1 122 ? 14.621 -10.131 -29.641 1.00 88.88 122 PRO A O 1
ATOM 952 N N . HIS A 1 123 ? 13.821 -11.899 -28.515 1.00 85.50 123 HIS A N 1
ATOM 953 C CA . HIS A 1 123 ? 13.051 -12.484 -29.622 1.00 85.50 123 HIS A CA 1
ATOM 954 C C . HIS A 1 123 ? 11.533 -12.264 -29.490 1.00 85.50 123 HIS A C 1
ATOM 956 O O . HIS A 1 123 ? 10.752 -12.927 -30.169 1.00 85.50 123 HIS A O 1
ATOM 962 N N . GLY A 1 124 ? 11.114 -11.330 -28.631 1.00 83.50 124 GLY A N 1
ATOM 963 C CA . GLY A 1 124 ? 9.712 -11.093 -28.292 1.00 83.50 124 GLY A CA 1
ATOM 964 C C . GLY A 1 124 ? 9.251 -11.880 -27.061 1.00 83.50 124 GLY A C 1
ATOM 965 O O . GLY A 1 124 ? 9.946 -12.769 -26.575 1.00 83.50 124 GLY A O 1
ATOM 966 N N . GLY A 1 125 ? 8.073 -11.520 -26.545 1.00 91.25 125 GLY A N 1
ATOM 967 C CA . GLY A 1 125 ? 7.575 -11.987 -25.246 1.00 91.25 125 GLY A CA 1
ATOM 968 C C . GLY A 1 125 ? 7.966 -11.056 -24.094 1.00 91.25 125 GLY A C 1
ATOM 969 O O . GLY A 1 125 ? 8.926 -10.286 -24.193 1.00 91.25 125 GLY A O 1
ATOM 970 N N . GLN A 1 126 ? 7.180 -11.093 -23.018 1.00 95.62 126 GLN A N 1
ATOM 971 C CA . GLN A 1 126 ? 7.431 -10.297 -21.817 1.00 95.62 126 GLN A CA 1
ATOM 972 C C . GLN A 1 126 ? 8.633 -10.874 -21.059 1.00 95.62 126 GLN A C 1
ATOM 974 O O . GLN A 1 126 ? 8.798 -12.088 -20.974 1.00 95.62 126 GLN A O 1
ATOM 979 N N . ALA A 1 127 ? 9.499 -10.010 -20.536 1.00 97.38 127 ALA A N 1
ATOM 980 C CA . ALA A 1 127 ? 10.524 -10.438 -19.592 1.00 97.38 127 ALA A CA 1
ATOM 981 C C . ALA A 1 127 ? 9.891 -10.697 -18.208 1.00 97.38 127 ALA A C 1
ATOM 983 O O . ALA A 1 127 ? 8.863 -10.084 -17.901 1.00 97.38 127 ALA A O 1
ATOM 984 N N . PRO A 1 128 ? 10.516 -11.509 -17.329 1.00 97.00 128 PRO A N 1
ATOM 985 C CA . PRO A 1 128 ? 9.964 -11.833 -16.006 1.00 97.00 128 PRO A CA 1
ATOM 986 C C . PRO A 1 128 ? 9.595 -10.605 -15.163 1.00 97.00 128 PRO A C 1
ATOM 988 O O . PRO A 1 128 ? 8.590 -10.595 -14.452 1.00 97.00 128 PRO A O 1
ATOM 991 N N . LEU A 1 129 ? 10.384 -9.532 -15.275 1.00 96.31 129 LEU A N 1
ATOM 992 C CA . LEU A 1 129 ? 10.070 -8.258 -14.643 1.00 96.31 129 LEU A CA 1
ATOM 993 C C . LEU A 1 129 ? 8.726 -7.697 -15.119 1.00 96.31 129 LEU A C 1
ATOM 995 O O . LEU A 1 129 ? 7.915 -7.284 -14.292 1.00 96.31 129 LEU A O 1
ATOM 999 N N . LEU A 1 130 ? 8.486 -7.657 -16.431 1.00 97.12 130 LEU A N 1
ATOM 1000 C CA . LEU A 1 130 ? 7.249 -7.113 -16.979 1.00 97.12 130 LEU A CA 1
ATOM 1001 C C . LEU A 1 130 ? 6.046 -7.977 -16.587 1.00 97.12 130 LEU A C 1
ATOM 1003 O O . LEU A 1 130 ? 5.032 -7.422 -16.173 1.00 97.12 130 LEU A O 1
ATOM 1007 N N . GLU A 1 131 ? 6.181 -9.303 -16.626 1.00 97.12 131 GLU A N 1
ATOM 1008 C CA . GLU A 1 131 ? 5.131 -10.232 -16.183 1.00 97.12 131 GLU A CA 1
ATOM 1009 C C . GLU A 1 131 ? 4.713 -9.945 -14.734 1.00 97.12 131 GLU A C 1
ATOM 1011 O O . GLU A 1 131 ? 3.526 -9.788 -14.438 1.00 97.12 131 GLU A O 1
ATOM 1016 N N . ARG A 1 132 ? 5.692 -9.770 -13.835 1.00 96.62 132 ARG A N 1
ATOM 1017 C CA . ARG A 1 132 ? 5.442 -9.387 -12.439 1.00 96.62 132 ARG A CA 1
ATOM 1018 C C . ARG A 1 132 ? 4.714 -8.042 -12.335 1.00 96.62 132 ARG A C 1
ATOM 1020 O O . ARG A 1 132 ? 3.742 -7.934 -11.590 1.00 96.62 132 ARG A O 1
ATOM 1027 N N . ARG A 1 133 ? 5.157 -7.012 -13.067 1.00 96.88 133 ARG A N 1
ATOM 1028 C CA . ARG A 1 133 ? 4.536 -5.669 -13.036 1.00 96.88 133 ARG A CA 1
ATOM 1029 C C . ARG A 1 133 ? 3.094 -5.703 -13.549 1.00 96.88 133 ARG A C 1
ATOM 1031 O O . ARG A 1 133 ? 2.234 -5.035 -12.977 1.00 96.88 133 ARG A O 1
ATOM 1038 N N . VAL A 1 134 ? 2.821 -6.492 -14.590 1.00 97.25 134 VAL A N 1
ATOM 1039 C CA . VAL A 1 134 ? 1.470 -6.700 -15.130 1.00 97.25 134 VAL A CA 1
ATOM 1040 C C . VAL A 1 134 ? 0.583 -7.407 -14.105 1.00 97.25 134 VAL A C 1
ATOM 1042 O O . VAL A 1 134 ? -0.533 -6.949 -13.871 1.00 97.25 134 VAL A O 1
ATOM 1045 N N . ALA A 1 135 ? 1.080 -8.452 -13.438 1.00 97.19 135 ALA A N 1
ATOM 1046 C CA . ALA A 1 135 ? 0.330 -9.146 -12.390 1.00 97.19 135 ALA A CA 1
ATOM 1047 C C . ALA A 1 135 ? -0.025 -8.214 -11.216 1.00 97.19 135 ALA A C 1
ATOM 1049 O O . ALA A 1 135 ? -1.159 -8.212 -10.742 1.00 97.19 135 ALA A O 1
ATOM 1050 N N . VAL A 1 136 ? 0.914 -7.363 -10.789 1.00 98.06 136 VAL A N 1
ATOM 1051 C CA . VAL A 1 136 ? 0.668 -6.342 -9.758 1.00 98.06 136 VAL A CA 1
ATOM 1052 C C . VAL A 1 136 ? -0.367 -5.314 -10.212 1.00 98.06 136 VAL A C 1
ATOM 1054 O O . VAL A 1 136 ? -1.265 -4.970 -9.447 1.00 98.06 136 VAL A O 1
ATOM 1057 N N . LEU A 1 137 ? -0.274 -4.831 -11.456 1.00 97.88 137 LEU A N 1
ATOM 1058 C CA . LEU A 1 137 ? -1.251 -3.897 -12.017 1.00 97.88 137 LEU A CA 1
ATOM 1059 C C . LEU A 1 137 ? -2.662 -4.501 -12.016 1.00 97.88 137 LEU A C 1
ATOM 1061 O O . LEU A 1 137 ? -3.612 -3.820 -11.638 1.00 97.88 137 LEU A O 1
ATOM 1065 N N . GLN A 1 138 ? -2.790 -5.769 -12.414 1.00 96.19 138 GLN A N 1
ATOM 1066 C CA . GLN A 1 138 ? -4.060 -6.496 -12.426 1.00 96.19 138 GLN A CA 1
ATOM 1067 C C . GLN A 1 138 ? -4.619 -6.685 -11.012 1.00 96.19 138 GLN A C 1
ATOM 1069 O O . GLN A 1 138 ? -5.788 -6.387 -10.782 1.00 96.19 138 GLN A O 1
ATOM 1074 N N . ALA A 1 139 ? -3.787 -7.108 -10.055 1.00 97.19 139 ALA A N 1
ATOM 1075 C CA . ALA A 1 139 ? -4.194 -7.268 -8.660 1.00 97.19 139 ALA A CA 1
ATOM 1076 C C . ALA A 1 139 ? -4.651 -5.939 -8.036 1.00 97.19 139 ALA A C 1
ATOM 1078 O O . ALA A 1 139 ? -5.679 -5.887 -7.362 1.00 97.19 139 ALA A O 1
ATOM 1079 N N . LEU A 1 140 ? -3.926 -4.848 -8.305 1.00 97.50 140 LEU A N 1
ATOM 1080 C CA . LEU A 1 140 ? -4.310 -3.514 -7.854 1.00 97.50 140 LEU A CA 1
ATOM 1081 C C . LEU A 1 140 ? -5.622 -3.057 -8.504 1.00 97.50 140 LEU A C 1
ATOM 1083 O O . LEU A 1 140 ? -6.468 -2.493 -7.818 1.00 97.50 140 LEU A O 1
ATOM 1087 N N . HIS A 1 141 ? -5.805 -3.300 -9.805 1.00 95.69 141 HIS A N 1
ATOM 1088 C CA . HIS A 1 141 ? -7.031 -2.938 -10.515 1.00 95.69 141 HIS A CA 1
ATOM 1089 C C . HIS A 1 141 ? -8.252 -3.663 -9.940 1.00 95.69 141 HIS A C 1
ATOM 1091 O O . HIS A 1 141 ? -9.218 -3.000 -9.577 1.00 95.69 141 HIS A O 1
ATOM 1097 N N . GLN A 1 142 ? -8.160 -4.983 -9.756 1.00 95.62 142 GLN A N 1
ATOM 1098 C CA . GLN A 1 142 ? -9.208 -5.787 -9.125 1.00 95.62 142 GLN A CA 1
ATOM 1099 C C . GLN A 1 142 ? -9.514 -5.296 -7.702 1.00 95.62 142 GLN A C 1
ATOM 1101 O O . GLN A 1 142 ? -10.667 -5.074 -7.343 1.00 95.62 142 GLN A O 1
ATOM 1106 N N . GLY A 1 143 ? -8.478 -5.046 -6.895 1.00 97.06 143 GLY A N 1
ATOM 1107 C CA . GLY A 1 143 ? -8.660 -4.553 -5.530 1.00 97.06 143 GLY A CA 1
ATOM 1108 C C . GLY A 1 143 ? -9.322 -3.172 -5.461 1.00 97.06 143 GLY A C 1
ATOM 1109 O O . GLY A 1 143 ? -10.016 -2.881 -4.490 1.00 97.06 143 GLY A O 1
ATOM 1110 N N . LEU A 1 144 ? -9.139 -2.323 -6.479 1.00 95.81 144 LEU A N 1
ATOM 1111 C CA . LEU A 1 144 ? -9.822 -1.029 -6.578 1.00 95.81 144 LEU A CA 1
ATOM 1112 C C . LEU A 1 144 ? -11.307 -1.181 -6.932 1.00 95.81 144 LEU A C 1
ATOM 1114 O O . LEU A 1 144 ? -12.105 -0.361 -6.486 1.00 95.81 144 LEU A O 1
ATOM 1118 N N . GLU A 1 145 ? -11.687 -2.210 -7.693 1.00 95.50 145 GLU A N 1
ATOM 1119 C CA . GLU A 1 145 ? -13.096 -2.516 -7.979 1.00 95.50 145 GLU A CA 1
ATOM 1120 C C . GLU A 1 145 ? -13.838 -3.019 -6.731 1.00 95.50 145 GLU A C 1
ATOM 1122 O O . GLU A 1 145 ? -15.014 -2.713 -6.542 1.00 95.50 145 GLU A O 1
ATOM 1127 N N . GLU A 1 146 ? -13.145 -3.736 -5.845 1.00 95.88 146 GLU A N 1
ATOM 1128 C CA . GLU A 1 146 ? -13.699 -4.286 -4.597 1.00 95.88 146 GLU A CA 1
ATOM 1129 C C . GLU A 1 146 ? -13.690 -3.285 -3.427 1.00 95.88 146 GLU A C 1
ATOM 1131 O O . GLU A 1 146 ? -14.465 -3.415 -2.472 1.00 95.88 146 GLU A O 1
ATOM 1136 N N . LEU A 1 147 ? -12.829 -2.265 -3.495 1.00 97.50 147 LEU A N 1
ATOM 1137 C CA . LEU A 1 147 ? -12.622 -1.280 -2.433 1.00 97.50 147 LEU A CA 1
ATOM 1138 C C . LEU A 1 147 ? -13.911 -0.579 -1.950 1.00 97.50 147 LEU A C 1
ATOM 1140 O O . LEU A 1 147 ? -14.059 -0.444 -0.731 1.00 97.50 147 LEU A O 1
ATOM 1144 N N . PRO A 1 148 ? -14.855 -0.149 -2.816 1.00 97.75 148 PRO A N 1
ATOM 1145 C CA . PRO A 1 148 ? -16.061 0.541 -2.363 1.00 97.75 148 PRO A CA 1
ATOM 1146 C C . PRO A 1 148 ? -16.891 -0.279 -1.369 1.00 97.75 148 PRO A C 1
ATOM 1148 O O . PRO A 1 148 ? -17.318 0.262 -0.352 1.00 97.75 148 PRO A O 1
ATOM 1151 N N . GLY A 1 149 ? -17.058 -1.586 -1.611 1.00 97.94 149 GLY A N 1
ATOM 1152 C CA . GLY A 1 149 ? -17.828 -2.464 -0.724 1.00 97.94 149 GLY A CA 1
ATOM 1153 C C . GLY A 1 149 ? -17.185 -2.610 0.657 1.00 97.94 149 GLY A C 1
ATOM 1154 O O . GLY A 1 149 ? -17.876 -2.575 1.676 1.00 97.94 149 GLY A O 1
ATOM 1155 N N . PHE A 1 150 ? -15.851 -2.676 0.698 1.00 98.62 150 PHE A N 1
ATOM 1156 C CA . PHE A 1 150 ? -15.103 -2.695 1.951 1.00 98.62 150 PHE A CA 1
ATOM 1157 C C . PHE A 1 150 ? -15.306 -1.408 2.757 1.00 98.62 150 PHE A C 1
ATOM 1159 O O . PHE A 1 150 ? -15.640 -1.466 3.940 1.00 98.62 150 PHE A O 1
ATOM 1166 N N . ILE A 1 151 ? -15.145 -0.245 2.120 1.00 98.56 151 ILE A N 1
ATOM 1167 C CA . ILE A 1 151 ? -15.280 1.053 2.793 1.00 98.56 151 ILE A CA 1
ATOM 1168 C C . ILE A 1 151 ? -16.720 1.288 3.252 1.00 98.56 151 ILE A C 1
ATOM 1170 O O . ILE A 1 151 ? -16.928 1.724 4.383 1.00 98.56 151 ILE A O 1
ATOM 1174 N N . GLU A 1 152 ? -17.716 0.922 2.442 1.00 98.25 152 GLU A N 1
ATOM 1175 C CA . GLU A 1 152 ? -19.125 0.989 2.837 1.00 98.25 152 GLU A CA 1
ATOM 1176 C C . GLU A 1 152 ? -19.398 0.145 4.089 1.00 98.25 152 GLU A C 1
ATOM 1178 O O . GLU A 1 152 ? -20.080 0.604 5.007 1.00 98.25 152 GLU A O 1
ATOM 1183 N N . ALA A 1 153 ? -18.838 -1.066 4.172 1.00 98.38 153 ALA A N 1
ATOM 1184 C CA . ALA A 1 153 ? -18.991 -1.916 5.348 1.00 98.38 153 ALA A CA 1
ATOM 1185 C C . ALA A 1 153 ? -18.382 -1.279 6.607 1.00 98.38 153 ALA A C 1
ATOM 1187 O O . ALA A 1 153 ? -19.017 -1.321 7.664 1.00 98.38 153 ALA A O 1
ATOM 1188 N N . LEU A 1 154 ? -17.199 -0.660 6.495 1.00 98.56 154 LEU A N 1
ATOM 1189 C CA . LEU A 1 154 ? -16.582 0.065 7.608 1.00 98.56 154 LEU A CA 1
ATOM 1190 C C . LEU A 1 154 ? -17.441 1.253 8.043 1.00 98.56 154 LEU A C 1
ATOM 1192 O O . LEU A 1 154 ? -17.726 1.382 9.228 1.00 98.56 154 LEU A O 1
ATOM 1196 N N . CYS A 1 155 ? -17.905 2.082 7.107 1.00 98.06 155 CYS A N 1
ATOM 1197 C CA . CYS A 1 155 ? -18.735 3.246 7.419 1.00 98.06 155 CYS A CA 1
ATOM 1198 C C . CYS A 1 155 ? -20.089 2.852 8.023 1.00 98.06 155 CYS A C 1
ATOM 1200 O O . CYS A 1 155 ? -20.513 3.435 9.016 1.00 98.06 155 CYS A O 1
ATOM 1202 N N . ARG A 1 156 ? -20.762 1.835 7.469 1.00 97.75 156 ARG A N 1
ATOM 1203 C CA . ARG A 1 156 ? -22.069 1.357 7.953 1.00 97.75 156 ARG A CA 1
ATOM 1204 C C . ARG A 1 156 ? -22.003 0.822 9.381 1.00 97.75 156 ARG A C 1
ATOM 1206 O O . ARG A 1 156 ? -22.959 0.974 10.135 1.00 97.75 156 ARG A O 1
ATOM 1213 N N . LEU A 1 157 ? -20.900 0.166 9.728 1.00 98.12 157 LEU A N 1
ATOM 1214 C CA . LEU A 1 157 ? -20.641 -0.343 11.074 1.00 98.12 157 LEU A CA 1
ATOM 1215 C C . LEU A 1 157 ? -19.920 0.681 11.959 1.00 98.12 157 LEU A C 1
ATOM 1217 O O . LEU A 1 157 ? -19.560 0.348 13.084 1.00 98.12 157 LEU A O 1
ATOM 1221 N N . ASP A 1 158 ? -19.717 1.903 11.455 1.00 97.81 158 ASP A N 1
ATOM 1222 C CA . ASP A 1 158 ? -19.061 3.015 12.141 1.00 97.81 158 ASP A CA 1
ATOM 1223 C C . ASP A 1 158 ? -17.634 2.639 12.620 1.00 97.81 158 ASP A C 1
ATOM 1225 O O . ASP A 1 158 ? -17.157 3.048 13.664 1.00 97.81 158 ASP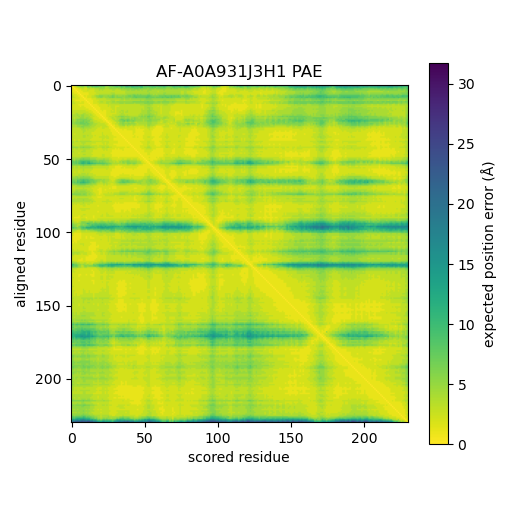 A O 1
ATOM 1229 N N . LEU A 1 159 ? -16.910 1.803 11.872 1.00 98.56 159 LEU A N 1
ATOM 1230 C CA . LEU A 1 159 ? -15.620 1.231 12.290 1.00 98.56 159 LEU A CA 1
ATOM 1231 C C . LEU A 1 159 ? -14.407 2.136 12.045 1.00 98.56 159 LEU A C 1
ATOM 1233 O O . LEU A 1 159 ? -13.288 1.680 12.256 1.00 98.56 159 LEU A O 1
ATOM 1237 N N . LEU A 1 160 ? -14.591 3.377 11.595 1.00 98.44 160 LEU A N 1
ATOM 1238 C CA . LEU A 1 160 ? -13.499 4.322 11.357 1.00 98.44 160 LEU A CA 1
ATOM 1239 C C . LEU A 1 160 ? -13.554 5.461 12.369 1.00 98.44 160 LEU A C 1
ATOM 1241 O O . LEU A 1 160 ? -14.562 6.155 12.463 1.00 98.44 160 LEU A O 1
ATOM 1245 N N . GLU A 1 161 ? -12.453 5.686 13.082 1.00 97.50 161 GLU A N 1
ATOM 1246 C CA . GLU A 1 161 ? -12.319 6.794 14.032 1.00 97.50 161 GLU A CA 1
ATOM 1247 C C . GLU A 1 161 ? -11.092 7.659 13.720 1.00 97.50 161 GLU A C 1
ATOM 1249 O O . GLU A 1 161 ? -10.092 7.134 13.217 1.00 97.50 161 GLU A O 1
ATOM 1254 N N . PRO A 1 162 ? -11.132 8.980 13.987 1.00 97.31 162 PRO A N 1
ATOM 1255 C CA . PRO A 1 162 ? -9.965 9.837 13.829 1.00 97.31 162 PRO A CA 1
ATOM 1256 C C . PRO A 1 162 ? -8.772 9.309 14.628 1.00 97.31 162 PRO A C 1
ATOM 1258 O O . PRO A 1 162 ? -8.866 9.076 15.830 1.00 97.31 162 PRO A O 1
ATOM 1261 N N . LEU A 1 163 ? -7.628 9.166 13.962 1.00 95.06 163 LEU A N 1
ATOM 1262 C CA . LEU A 1 163 ? -6.385 8.767 14.601 1.00 95.06 163 LEU A CA 1
ATOM 1263 C C . LEU A 1 163 ? -5.551 10.007 14.930 1.00 95.06 163 LEU A C 1
ATOM 1265 O O . LEU A 1 163 ? -5.214 10.812 14.055 1.00 95.06 163 LEU A O 1
ATOM 1269 N N . HIS A 1 164 ? -5.163 10.120 16.196 1.00 90.81 164 HIS A N 1
ATOM 1270 C CA . HIS A 1 164 ? -4.187 11.093 16.666 1.00 90.81 164 HIS A CA 1
ATOM 1271 C C . HIS A 1 164 ? -2.981 10.349 17.221 1.00 90.81 164 HIS A C 1
ATOM 1273 O O . HIS A 1 164 ? -3.100 9.602 18.188 1.00 90.81 164 HIS A O 1
ATOM 1279 N N . PHE A 1 165 ? -1.823 10.552 16.597 1.00 92.94 165 PHE A N 1
ATOM 1280 C CA . PHE A 1 165 ? -0.576 9.942 17.037 1.00 92.94 165 PHE A CA 1
ATOM 1281 C C . PHE A 1 165 ? 0.460 11.031 17.297 1.00 92.94 165 PHE A C 1
ATOM 1283 O O . PHE A 1 165 ? 0.798 11.799 16.395 1.00 92.94 165 PHE A O 1
ATOM 1290 N N . ASP A 1 166 ? 0.931 11.108 18.536 1.00 93.62 166 ASP A N 1
ATOM 1291 C CA . ASP A 1 166 ? 1.908 12.098 18.975 1.00 93.62 166 ASP A CA 1
ATOM 1292 C C . ASP A 1 166 ? 3.324 11.537 18.850 1.00 93.62 166 ASP A C 1
ATOM 1294 O O . ASP A 1 166 ? 3.607 10.412 19.261 1.00 93.62 166 ASP A O 1
ATOM 1298 N N . VAL A 1 167 ? 4.208 12.331 18.249 1.00 91.25 167 VAL A N 1
ATOM 1299 C CA . VAL A 1 167 ? 5.617 12.001 18.042 1.00 91.25 167 VAL A CA 1
ATOM 1300 C C . VAL A 1 167 ? 6.476 13.014 18.778 1.00 91.25 167 VAL A C 1
ATOM 1302 O O . VAL A 1 167 ? 6.575 14.173 18.357 1.00 91.25 167 VAL A O 1
ATOM 1305 N N . ASP A 1 168 ? 7.127 12.556 19.841 1.00 90.00 168 ASP A N 1
ATOM 1306 C CA . ASP A 1 168 ? 8.096 13.350 20.591 1.00 90.00 168 ASP A CA 1
ATOM 1307 C C . ASP A 1 168 ? 9.296 13.709 19.707 1.00 90.00 168 ASP A C 1
ATOM 1309 O O . ASP A 1 168 ? 9.861 12.863 19.006 1.00 90.00 168 ASP A O 1
ATOM 1313 N N . GLN A 1 169 ? 9.680 14.982 19.728 1.00 87.19 169 GLN A N 1
ATOM 1314 C CA . GLN A 1 169 ? 10.824 15.503 18.992 1.00 87.19 169 GLN A CA 1
ATOM 1315 C C . GLN A 1 169 ? 12.048 15.654 19.910 1.00 87.19 169 GLN A C 1
ATOM 1317 O O . GLN A 1 169 ? 11.902 15.864 21.118 1.00 87.19 169 GLN A O 1
ATOM 1322 N N . PRO A 1 170 ? 13.277 15.623 19.357 1.00 83.81 170 PRO A N 1
ATOM 1323 C CA . PRO A 1 170 ? 14.499 15.810 20.144 1.00 83.81 170 PRO A CA 1
ATOM 1324 C C . PRO A 1 170 ? 14.590 17.157 20.879 1.00 83.81 170 PRO A C 1
ATOM 1326 O O . PRO A 1 170 ? 15.301 17.261 21.874 1.00 83.81 170 PRO A O 1
ATOM 1329 N N . ASP A 1 171 ? 13.888 18.186 20.398 1.00 86.25 171 ASP A N 1
ATOM 1330 C CA . ASP A 1 171 ? 13.832 19.519 21.011 1.00 86.25 171 ASP A CA 1
ATOM 1331 C C . ASP A 1 171 ? 12.794 19.630 22.148 1.00 86.25 171 ASP A C 1
ATOM 1333 O O . ASP A 1 171 ? 12.610 20.706 22.716 1.00 86.25 171 ASP A O 1
ATOM 1337 N N . GLY A 1 172 ? 12.124 18.523 22.493 1.00 88.19 172 GLY A N 1
ATOM 1338 C CA . GLY A 1 172 ? 11.078 18.461 23.513 1.00 88.19 172 GLY A CA 1
ATOM 1339 C C . GLY A 1 172 ? 9.696 18.907 23.027 1.00 88.19 172 GLY A C 1
ATOM 1340 O O . GLY A 1 172 ? 8.753 18.905 23.819 1.00 88.19 172 GLY A O 1
ATOM 1341 N N . SER A 1 173 ? 9.549 19.286 21.753 1.00 90.25 173 SER A N 1
ATOM 1342 C CA . SER A 1 173 ? 8.238 19.537 21.154 1.00 90.25 173 SER A CA 1
ATOM 1343 C C . SER A 1 173 ? 7.520 18.227 20.809 1.00 90.25 173 SER A C 1
ATOM 1345 O O . SER A 1 173 ? 8.135 17.172 20.660 1.00 90.25 173 SER A O 1
ATOM 1347 N N . VAL A 1 174 ? 6.194 18.290 20.676 1.00 90.50 174 VAL A N 1
ATOM 1348 C CA . VAL A 1 174 ? 5.365 17.154 20.252 1.00 90.50 174 VAL A CA 1
ATOM 1349 C C . VAL A 1 174 ? 4.765 17.475 18.894 1.00 90.50 174 VAL A C 1
ATOM 1351 O O . VAL A 1 174 ? 4.062 18.476 18.734 1.00 90.50 174 VAL A O 1
ATOM 1354 N N . ARG A 1 175 ? 5.018 16.610 17.911 1.00 91.00 175 ARG A N 1
ATOM 1355 C CA . ARG A 1 175 ? 4.417 16.703 16.579 1.00 91.00 175 ARG A CA 1
ATOM 1356 C C . ARG A 1 175 ? 3.281 15.696 16.466 1.00 91.00 175 ARG A C 1
ATOM 1358 O O . ARG A 1 175 ? 3.507 14.495 16.580 1.00 91.00 175 ARG A O 1
ATOM 1365 N N . ARG A 1 176 ? 2.073 16.176 16.177 1.00 91.50 176 ARG A N 1
ATOM 1366 C CA . ARG A 1 176 ? 0.887 15.327 16.009 1.00 91.50 176 ARG A CA 1
ATOM 1367 C C . ARG A 1 176 ? 0.670 14.934 14.551 1.00 91.50 176 ARG A C 1
ATOM 1369 O O . ARG A 1 176 ? 0.456 15.797 13.700 1.00 91.50 176 ARG A O 1
ATOM 1376 N N . LEU A 1 177 ? 0.633 13.633 14.281 1.00 91.31 177 LEU A N 1
ATOM 1377 C CA . LEU A 1 177 ? 0.100 13.083 13.040 1.00 91.31 177 LEU A CA 1
ATOM 1378 C C . LEU A 1 177 ? -1.432 13.185 13.074 1.00 91.31 177 LEU A C 1
ATOM 13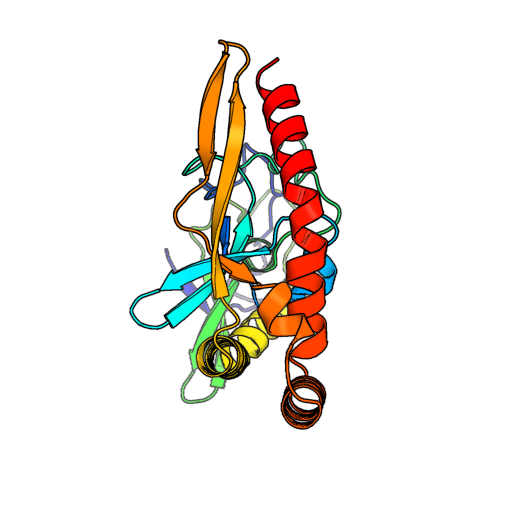80 O O . LEU A 1 177 ? -2.081 12.730 14.018 1.00 91.31 177 LEU A O 1
ATOM 1384 N N . SER A 1 178 ? -2.005 13.815 12.051 1.00 90.88 178 SER A N 1
ATOM 1385 C CA . SER A 1 178 ? -3.443 14.080 11.932 1.00 90.88 178 SER A CA 1
ATOM 1386 C C . SER A 1 178 ? -3.913 13.926 10.482 1.00 90.88 178 SER A C 1
ATOM 1388 O O . SER A 1 178 ? -3.095 13.768 9.577 1.00 90.88 178 SER A O 1
ATOM 1390 N N . GLY A 1 179 ? -5.233 13.938 10.262 1.00 92.94 179 GLY A N 1
ATOM 1391 C CA . GLY A 1 179 ? -5.835 13.751 8.933 1.00 92.94 179 GLY A CA 1
ATOM 1392 C C . GLY A 1 179 ? -6.021 12.286 8.520 1.00 92.94 179 GLY A C 1
ATOM 1393 O O . GLY A 1 179 ? -6.402 12.014 7.383 1.00 92.94 179 GLY A O 1
ATOM 1394 N N . TYR A 1 180 ? -5.784 11.353 9.444 1.00 96.62 180 TYR A N 1
ATOM 1395 C CA . TYR A 1 180 ? -5.961 9.917 9.246 1.00 96.62 180 TYR A CA 1
ATOM 1396 C C . TYR A 1 180 ? -7.028 9.362 10.183 1.00 96.62 180 TYR A C 1
ATOM 1398 O O . TYR A 1 180 ? -7.319 9.941 11.228 1.00 96.62 180 TYR A O 1
ATOM 1406 N N . HIS A 1 181 ? -7.572 8.214 9.803 1.00 98.44 181 HIS A N 1
ATOM 1407 C CA . HIS A 1 181 ? -8.493 7.413 10.589 1.00 98.44 181 HIS A CA 1
ATOM 1408 C C . HIS A 1 181 ? -7.915 6.010 10.769 1.00 98.44 181 HIS A C 1
ATOM 1410 O O . HIS A 1 181 ? -7.236 5.486 9.878 1.00 98.44 181 HIS A O 1
ATOM 1416 N N . GLY A 1 182 ? -8.169 5.430 11.936 1.00 97.88 182 GLY A N 1
ATOM 1417 C CA . GLY A 1 182 ? -7.870 4.044 12.271 1.00 97.88 182 GLY A CA 1
ATOM 1418 C C . GLY A 1 182 ? -9.149 3.218 12.367 1.00 97.88 182 GLY A C 1
ATOM 1419 O O . GLY A 1 182 ? -10.255 3.747 12.256 1.00 97.88 182 GLY A O 1
ATOM 1420 N N . ILE A 1 183 ? -8.988 1.913 12.574 1.00 98.31 183 ILE A N 1
ATOM 1421 C CA . ILE A 1 183 ? -10.114 1.044 12.916 1.00 98.31 183 ILE A CA 1
ATOM 1422 C C . ILE A 1 183 ? -10.481 1.271 14.384 1.00 98.31 183 ILE A C 1
ATOM 1424 O O . ILE A 1 183 ? -9.610 1.196 15.246 1.00 98.31 183 ILE A O 1
ATOM 1428 N N . HIS A 1 184 ? -11.768 1.472 14.661 1.00 98.25 184 HIS A N 1
ATOM 1429 C CA . HIS A 1 184 ? -12.272 1.634 16.018 1.00 98.25 184 HIS A CA 1
ATOM 1430 C C . HIS A 1 184 ? -12.356 0.285 16.747 1.00 98.25 184 HIS A C 1
ATOM 1432 O O . HIS A 1 184 ? -13.307 -0.482 16.570 1.00 98.25 184 HIS A O 1
ATOM 1438 N N . GLU A 1 185 ? -11.347 -0.013 17.571 1.00 96.44 185 GLU A N 1
ATOM 1439 C CA . GLU A 1 185 ? -11.160 -1.327 18.209 1.00 96.44 185 GLU A CA 1
ATOM 1440 C C . GLU A 1 185 ? -12.306 -1.724 19.142 1.00 96.44 185 GLU A C 1
ATOM 1442 O O . GLU A 1 185 ? -12.821 -2.840 19.051 1.00 96.44 185 GLU A O 1
ATOM 1447 N N . GLU A 1 186 ? -12.743 -0.811 20.011 1.00 97.56 186 GLU A N 1
ATOM 1448 C CA . GLU A 1 186 ? -13.830 -1.084 20.957 1.00 97.56 186 GLU A CA 1
ATOM 1449 C C . GLU A 1 186 ? -15.138 -1.403 20.227 1.00 97.56 186 GLU A C 1
ATOM 1451 O O . GLU A 1 186 ? -15.841 -2.352 20.577 1.00 97.56 186 GLU A O 1
ATOM 1456 N N . ARG A 1 187 ? -15.439 -0.655 19.159 1.00 98.12 187 ARG A N 1
ATOM 1457 C CA . ARG A 1 187 ? -16.634 -0.882 18.348 1.00 98.12 187 ARG A CA 1
ATOM 1458 C C . ARG A 1 187 ? -16.548 -2.177 17.549 1.00 98.12 187 ARG A C 1
ATOM 1460 O O . ARG A 1 187 ? -17.543 -2.893 17.470 1.00 98.12 187 ARG A O 1
ATOM 1467 N N . LEU A 1 188 ? -15.372 -2.507 17.011 1.00 98.12 188 LEU A N 1
ATOM 1468 C CA . LEU A 1 188 ? -15.130 -3.791 16.354 1.00 98.12 188 LEU A CA 1
ATOM 1469 C C . LEU A 1 188 ? -15.359 -4.962 17.324 1.00 98.12 188 LEU A C 1
ATOM 1471 O O . LEU A 1 188 ? -16.029 -5.931 16.968 1.00 98.12 188 LEU A O 1
ATOM 1475 N N . ALA A 1 189 ? -14.840 -4.864 18.550 1.00 97.56 189 ALA A N 1
ATOM 1476 C CA . ALA A 1 189 ? -14.996 -5.885 19.585 1.00 97.56 189 ALA A CA 1
ATOM 1477 C C . ALA A 1 189 ? -16.447 -6.017 20.082 1.00 97.56 189 ALA A C 1
ATOM 1479 O O . ALA A 1 189 ? -16.868 -7.105 20.474 1.00 97.56 189 ALA A O 1
ATOM 1480 N N . ALA A 1 190 ? -17.215 -4.927 20.044 1.00 98.06 190 ALA A N 1
ATOM 1481 C CA . ALA A 1 190 ? -18.618 -4.886 20.445 1.00 98.06 190 ALA A CA 1
ATOM 1482 C C . ALA A 1 190 ? -19.604 -5.306 19.336 1.00 98.06 190 ALA A C 1
ATOM 1484 O O . ALA A 1 190 ? -20.817 -5.298 19.570 1.00 98.06 190 ALA A O 1
ATOM 1485 N N . LEU A 1 191 ? -19.128 -5.660 18.134 1.00 98.31 191 LEU A N 1
ATOM 1486 C CA . LEU A 1 191 ? -20.015 -6.043 17.038 1.00 98.31 191 LEU A CA 1
ATOM 1487 C C . LEU A 1 191 ? -20.867 -7.273 17.398 1.00 98.31 191 LEU A C 1
ATOM 1489 O O . LEU A 1 191 ? -20.349 -8.271 17.908 1.00 98.31 191 LEU A O 1
ATOM 1493 N N . PRO A 1 192 ? -22.173 -7.265 17.071 1.00 97.88 192 PRO A N 1
ATOM 1494 C CA . PRO A 1 192 ? -23.004 -8.447 17.238 1.00 97.88 192 PRO A CA 1
ATOM 1495 C C . PRO A 1 192 ? -22.522 -9.568 16.310 1.00 97.88 192 PRO A C 1
ATOM 1497 O O . PRO A 1 192 ? -22.056 -9.314 15.198 1.00 97.88 192 PRO A O 1
ATOM 1500 N N . GLY A 1 193 ? -22.714 -10.826 16.719 1.00 98.00 193 GLY A N 1
ATOM 1501 C CA . GLY A 1 193 ? -22.234 -11.989 15.960 1.00 98.00 193 GLY A CA 1
ATOM 1502 C C . GLY A 1 193 ? -22.692 -12.021 14.494 1.00 98.00 193 GLY A C 1
ATOM 1503 O O . GLY A 1 193 ? -21.928 -12.428 13.627 1.00 98.00 193 GLY A O 1
ATOM 1504 N N . ALA A 1 194 ? -23.894 -11.515 14.192 1.00 97.94 194 ALA A N 1
ATOM 1505 C CA . ALA A 1 194 ? -24.384 -11.395 12.816 1.00 97.94 194 ALA A CA 1
ATOM 1506 C C . ALA A 1 194 ? -23.563 -10.406 11.963 1.00 97.94 194 ALA A C 1
ATOM 1508 O O . ALA A 1 194 ? -23.317 -10.671 10.790 1.00 97.94 194 ALA A O 1
ATOM 1509 N N . ALA A 1 195 ? -23.102 -9.291 12.540 1.00 97.75 195 ALA A N 1
ATOM 1510 C CA . ALA A 1 195 ? -22.242 -8.334 11.840 1.00 97.75 195 ALA A CA 1
ATOM 1511 C C . ALA A 1 195 ? -20.837 -8.910 11.613 1.00 97.75 195 ALA A C 1
ATOM 1513 O O . ALA A 1 195 ? -20.270 -8.736 10.536 1.00 97.75 195 ALA A O 1
ATOM 1514 N N . VAL A 1 196 ? -20.306 -9.652 12.591 1.00 97.94 196 VAL A N 1
ATOM 1515 C CA . VAL A 1 196 ? -19.036 -10.381 12.444 1.00 97.94 196 VAL A CA 1
ATOM 1516 C C . VAL A 1 196 ? -19.133 -11.422 11.325 1.00 97.94 196 VAL A C 1
ATOM 1518 O O . VAL A 1 196 ? -18.256 -11.473 10.464 1.00 97.94 196 VAL A O 1
ATOM 1521 N N . ALA A 1 197 ? -20.215 -12.208 11.290 1.00 98.06 197 ALA A N 1
ATOM 1522 C CA . ALA A 1 197 ? -20.462 -13.183 10.228 1.00 98.06 197 ALA A CA 1
ATOM 1523 C C . ALA A 1 197 ? -20.537 -12.510 8.849 1.00 98.06 197 ALA A C 1
ATOM 1525 O O . ALA A 1 197 ? -19.846 -12.940 7.930 1.00 98.06 197 ALA A O 1
ATOM 1526 N N . ALA A 1 198 ? -21.269 -11.397 8.728 1.00 97.56 198 ALA A N 1
ATOM 1527 C CA . ALA A 1 198 ? -21.361 -10.642 7.480 1.00 97.56 198 ALA A CA 1
ATOM 1528 C C . ALA A 1 198 ? -19.996 -10.102 7.006 1.00 97.56 198 ALA A C 1
ATOM 1530 O O . ALA A 1 198 ? -19.674 -10.191 5.822 1.00 97.56 198 ALA A O 1
ATOM 1531 N N . LEU A 1 199 ? -19.162 -9.578 7.915 1.00 97.94 199 LEU A N 1
ATOM 1532 C CA . LEU A 1 199 ? -17.799 -9.139 7.586 1.00 97.94 199 LEU A CA 1
ATOM 1533 C C . LEU A 1 199 ? -16.907 -10.299 7.136 1.00 97.94 199 LEU A C 1
ATOM 1535 O O . LEU A 1 199 ? -16.064 -10.122 6.257 1.00 97.94 199 LEU A O 1
ATOM 1539 N N . HIS A 1 200 ? -17.060 -11.474 7.744 1.00 97.75 200 HIS A N 1
ATOM 1540 C CA . HIS A 1 200 ? -16.311 -12.665 7.366 1.00 97.75 200 HIS A CA 1
ATOM 1541 C C . HIS A 1 200 ? -16.741 -13.190 5.989 1.00 97.75 200 HIS A C 1
ATOM 1543 O O . HIS A 1 200 ? -15.887 -13.432 5.139 1.00 97.75 200 HIS A O 1
ATOM 1549 N N . GLU A 1 201 ? -18.047 -13.315 5.744 1.00 97.69 201 GLU A N 1
ATOM 1550 C CA . GLU A 1 201 ? -18.615 -13.757 4.462 1.00 97.69 201 GLU A CA 1
ATOM 1551 C C . GLU A 1 201 ? -18.239 -12.822 3.305 1.00 97.69 201 GLU A C 1
ATOM 1553 O O . GLU A 1 201 ? -17.923 -13.294 2.216 1.00 97.69 201 GLU A O 1
ATOM 1558 N N . ALA A 1 202 ? -18.187 -11.511 3.556 1.00 97.19 202 ALA A N 1
ATOM 1559 C CA . ALA A 1 202 ? -17.734 -10.514 2.586 1.00 97.19 202 ALA A CA 1
ATOM 1560 C C . ALA A 1 202 ? -16.197 -10.426 2.445 1.00 97.19 202 ALA A C 1
ATOM 1562 O O . ALA A 1 202 ? -15.689 -9.606 1.684 1.00 97.19 202 ALA A O 1
ATOM 1563 N N . GLY A 1 203 ? -15.429 -11.226 3.196 1.00 97.50 203 GLY A N 1
ATOM 1564 C CA . GLY A 1 203 ? -13.962 -11.220 3.154 1.00 97.50 203 GLY A CA 1
ATOM 1565 C C . GLY A 1 203 ? -13.302 -9.984 3.784 1.00 97.50 203 GLY A C 1
ATOM 1566 O O . GLY A 1 203 ? -12.106 -9.762 3.608 1.00 97.50 203 GLY A O 1
ATOM 1567 N N . HIS A 1 204 ? -14.045 -9.172 4.537 1.00 98.44 204 HIS A N 1
ATOM 1568 C CA . HIS A 1 204 ? -13.576 -7.909 5.121 1.00 98.44 204 HIS A CA 1
ATOM 1569 C C . HIS A 1 204 ? -12.864 -8.077 6.467 1.00 98.44 204 HIS A C 1
ATOM 1571 O O . HIS A 1 204 ? -12.069 -7.219 6.852 1.00 98.44 204 HIS A O 1
ATOM 1577 N N . TRP A 1 205 ? -13.098 -9.189 7.172 1.00 97.25 205 TRP A N 1
ATOM 1578 C CA . TRP A 1 205 ? -12.502 -9.435 8.491 1.00 97.25 205 TRP A CA 1
ATOM 1579 C C . TRP A 1 205 ? -10.969 -9.413 8.472 1.00 97.25 205 TRP A C 1
ATOM 1581 O O . TRP A 1 205 ? -10.333 -8.777 9.313 1.00 97.25 205 TRP A O 1
ATOM 1591 N N . LEU A 1 206 ? -10.362 -10.088 7.491 1.00 97.56 206 LEU A N 1
ATOM 1592 C CA . LEU A 1 206 ? -8.908 -10.162 7.382 1.00 97.56 206 LEU A CA 1
ATOM 1593 C C . LEU A 1 206 ? -8.282 -8.776 7.124 1.00 97.56 206 LEU A C 1
ATOM 1595 O O . LEU A 1 206 ? -7.392 -8.408 7.888 1.00 97.56 206 LEU A O 1
ATOM 1599 N N . PRO A 1 207 ? -8.723 -7.983 6.127 1.00 98.56 207 PRO A N 1
ATOM 1600 C CA . PRO A 1 207 ? -8.243 -6.614 5.952 1.00 98.56 207 PRO A CA 1
ATOM 1601 C C . PRO A 1 207 ? -8.375 -5.741 7.206 1.00 98.56 207 PRO A C 1
ATOM 1603 O O . PRO A 1 207 ? -7.423 -5.051 7.557 1.00 98.56 207 PRO A O 1
ATOM 1606 N N . ILE A 1 208 ? -9.497 -5.813 7.932 1.00 98.69 208 ILE A N 1
ATOM 1607 C CA . ILE A 1 208 ? -9.673 -5.069 9.193 1.00 98.69 208 ILE A CA 1
ATOM 1608 C C . ILE A 1 208 ? -8.591 -5.455 10.206 1.00 98.69 208 ILE A C 1
ATOM 1610 O O . ILE A 1 208 ? -7.908 -4.588 10.752 1.00 98.69 208 ILE A O 1
ATOM 1614 N N . ALA A 1 209 ? -8.391 -6.758 10.418 1.00 98.31 209 ALA A N 1
ATOM 1615 C CA . ALA A 1 209 ? -7.383 -7.256 11.346 1.00 98.31 209 ALA A CA 1
ATOM 1616 C C . ALA A 1 209 ? -5.958 -6.847 10.933 1.00 98.31 209 ALA A C 1
ATOM 1618 O O . ALA A 1 209 ? -5.139 -6.518 11.790 1.00 98.31 209 ALA A O 1
ATOM 1619 N N . MET A 1 210 ? -5.656 -6.839 9.630 1.00 98.75 210 MET A N 1
ATOM 1620 C CA . MET A 1 210 ? -4.352 -6.400 9.125 1.00 98.75 210 MET A CA 1
ATOM 1621 C C . MET A 1 210 ? -4.144 -4.895 9.324 1.00 98.75 210 MET A C 1
ATOM 1623 O O . MET A 1 210 ? -3.059 -4.489 9.731 1.00 98.75 210 MET A O 1
ATOM 1627 N N . ALA A 1 211 ? -5.175 -4.073 9.106 1.00 98.75 211 ALA A N 1
ATOM 1628 C CA . ALA A 1 211 ? -5.101 -2.639 9.373 1.00 98.75 211 ALA A CA 1
ATOM 1629 C C . ALA A 1 211 ? -4.848 -2.356 10.864 1.00 98.75 211 ALA A C 1
ATOM 1631 O O . ALA A 1 211 ? -3.934 -1.604 11.190 1.00 98.75 211 ALA A O 1
ATOM 1632 N N . LEU A 1 212 ? -5.550 -3.041 11.772 1.00 98.12 212 LEU A N 1
ATOM 1633 C CA . LEU A 1 212 ? -5.301 -2.938 13.215 1.00 98.12 212 LEU A CA 1
ATOM 1634 C C . LEU A 1 212 ? -3.884 -3.353 13.608 1.00 98.12 212 LEU A C 1
ATOM 1636 O O . LEU A 1 212 ? -3.149 -2.590 14.231 1.00 98.12 212 LEU A O 1
ATOM 1640 N N . ALA A 1 213 ? -3.460 -4.546 13.189 1.00 98.00 213 ALA A N 1
ATOM 1641 C CA . ALA A 1 213 ? -2.135 -5.058 13.520 1.00 98.00 213 ALA A CA 1
ATOM 1642 C C . ALA A 1 213 ? -1.004 -4.179 12.952 1.00 98.00 213 ALA A C 1
ATOM 1644 O O . ALA A 1 213 ? 0.109 -4.178 13.482 1.00 98.00 213 ALA A O 1
ATOM 1645 N N . SER A 1 214 ? -1.273 -3.424 11.885 1.00 98.50 214 SER A N 1
ATOM 1646 C CA . SER A 1 214 ? -0.309 -2.509 11.274 1.00 98.50 214 SER A CA 1
ATOM 1647 C C . SER A 1 214 ? -0.028 -1.257 12.113 1.00 98.50 214 SER A C 1
ATOM 1649 O O . SER A 1 214 ? 1.017 -0.633 11.934 1.00 98.50 214 SER A O 1
ATOM 1651 N N . LEU A 1 215 ? -0.893 -0.897 13.071 1.00 96.50 215 LEU A N 1
ATOM 1652 C CA . LEU A 1 215 ? -0.680 0.272 13.937 1.00 96.50 215 LEU A CA 1
ATOM 1653 C C . LEU A 1 215 ? 0.602 0.143 14.771 1.00 96.50 215 LEU A C 1
ATOM 1655 O O . LEU A 1 215 ? 1.290 1.132 15.021 1.00 96.50 215 LEU A O 1
ATOM 1659 N N . GLY A 1 216 ? 1.013 -1.090 15.087 1.00 95.44 216 GLY A N 1
ATOM 1660 C CA . GLY A 1 216 ? 2.307 -1.377 15.709 1.00 95.44 216 GLY A CA 1
ATOM 1661 C C . GLY A 1 216 ? 3.525 -0.998 14.852 1.00 95.44 216 GLY A C 1
ATOM 1662 O O . GLY A 1 216 ? 4.652 -1.097 15.329 1.00 95.44 216 GLY A O 1
ATOM 1663 N N . ARG A 1 217 ? 3.342 -0.592 13.587 1.00 97.00 217 ARG A N 1
ATOM 1664 C CA . ARG A 1 217 ? 4.398 -0.066 12.703 1.00 97.00 217 ARG A CA 1
ATOM 1665 C C . ARG A 1 217 ? 4.575 1.456 12.818 1.00 97.00 217 ARG A C 1
ATOM 1667 O O . ARG A 1 217 ? 5.539 1.984 12.274 1.00 97.00 217 ARG A O 1
ATOM 1674 N N . LEU A 1 218 ? 3.694 2.178 13.525 1.00 95.88 218 LEU A N 1
ATOM 1675 C CA . LEU A 1 218 ? 3.843 3.630 13.730 1.00 95.88 218 LEU A CA 1
ATOM 1676 C C . LEU A 1 218 ? 5.126 3.953 14.498 1.00 95.88 218 LEU A C 1
ATOM 1678 O O . LEU A 1 218 ? 5.870 4.855 14.118 1.00 95.88 218 LEU A O 1
ATOM 1682 N N . ARG A 1 219 ? 5.423 3.168 15.538 1.00 92.75 219 ARG A N 1
ATOM 1683 C CA . ARG A 1 219 ? 6.661 3.295 16.310 1.00 92.75 219 ARG A CA 1
ATOM 1684 C C . ARG A 1 219 ? 7.899 3.045 15.449 1.00 92.75 219 ARG A C 1
ATOM 1686 O O . ARG A 1 219 ? 8.833 3.839 15.493 1.00 92.75 219 ARG A O 1
ATOM 1693 N N . ASP A 1 220 ? 7.884 1.999 14.628 1.00 94.81 220 ASP A N 1
ATOM 1694 C CA . ASP A 1 220 ? 8.979 1.705 13.701 1.00 94.81 220 ASP A CA 1
ATOM 1695 C C . ASP A 1 220 ? 9.234 2.880 12.746 1.00 94.81 220 ASP A C 1
ATOM 1697 O O . ASP A 1 220 ? 10.384 3.182 12.432 1.00 94.81 220 ASP A O 1
ATOM 1701 N N . LEU A 1 221 ? 8.177 3.576 12.313 1.00 94.81 221 LEU A N 1
ATOM 1702 C CA . LEU A 1 221 ? 8.291 4.753 11.454 1.00 94.81 221 LEU A CA 1
ATOM 1703 C C . LEU A 1 221 ? 8.965 5.935 12.175 1.00 94.81 221 LEU A C 1
ATOM 1705 O O . LEU A 1 221 ? 9.812 6.599 11.577 1.00 94.81 221 LEU A O 1
ATOM 1709 N N . VAL A 1 222 ? 8.663 6.150 13.462 1.00 94.56 222 VAL A N 1
ATOM 1710 C CA . VAL A 1 222 ? 9.348 7.145 14.314 1.00 94.56 222 VAL A CA 1
ATOM 1711 C C . VAL A 1 222 ? 10.832 6.809 14.461 1.00 94.56 222 VAL A C 1
ATOM 1713 O O . VAL A 1 222 ? 11.693 7.655 14.223 1.00 94.56 222 VAL A O 1
ATOM 1716 N N . GLU A 1 223 ? 11.154 5.557 14.786 1.00 93.81 223 GLU A N 1
ATOM 1717 C CA . GLU A 1 223 ? 12.542 5.095 14.926 1.00 93.81 223 GLU A CA 1
ATOM 1718 C C . GLU A 1 223 ? 13.313 5.201 13.600 1.00 93.81 223 GLU A C 1
ATOM 1720 O O . GLU A 1 223 ? 14.525 5.436 13.565 1.00 93.81 223 GLU A O 1
ATOM 1725 N N . ARG A 1 224 ? 12.616 5.037 12.477 1.00 94.56 224 ARG A N 1
ATOM 1726 C CA . ARG A 1 224 ? 13.185 5.177 11.139 1.00 94.56 224 ARG A CA 1
ATOM 1727 C C . ARG A 1 224 ? 13.457 6.627 10.764 1.00 94.56 224 ARG A C 1
ATOM 1729 O O . ARG A 1 224 ? 14.519 6.895 10.211 1.00 94.56 224 ARG A O 1
ATOM 1736 N N . GLU A 1 225 ? 12.560 7.549 11.102 1.00 93.62 225 GLU A N 1
ATOM 1737 C CA . GLU A 1 225 ? 12.795 8.984 10.934 1.00 93.62 225 GLU A CA 1
ATOM 1738 C C . GLU A 1 225 ? 14.000 9.448 11.765 1.00 93.62 225 GLU A C 1
ATOM 1740 O O . GLU A 1 225 ? 14.887 10.121 11.238 1.00 93.62 225 GLU A O 1
ATOM 1745 N N . ALA A 1 226 ? 14.082 9.031 13.033 1.00 91.19 226 ALA A N 1
ATOM 1746 C CA . ALA A 1 226 ? 15.186 9.389 13.923 1.00 91.19 226 ALA A CA 1
ATOM 1747 C C . ALA A 1 226 ? 16.554 8.960 13.362 1.00 91.19 226 ALA A C 1
ATOM 1749 O O . ALA A 1 226 ? 17.504 9.739 13.391 1.00 91.19 226 ALA A O 1
ATOM 1750 N N . ARG A 1 227 ? 16.643 7.756 12.776 1.00 90.56 227 ARG A N 1
ATOM 1751 C CA . ARG A 1 227 ? 17.868 7.246 12.131 1.00 90.56 227 ARG A CA 1
ATOM 1752 C C . ARG A 1 227 ? 18.290 8.004 10.874 1.00 90.56 227 ARG A C 1
ATOM 1754 O O . ARG A 1 227 ? 19.446 7.903 10.497 1.00 90.56 227 ARG A O 1
ATOM 1761 N N . GLN A 1 228 ? 17.373 8.690 10.192 1.00 85.75 228 GLN A N 1
ATOM 1762 C CA . GLN A 1 228 ? 17.697 9.461 8.984 1.00 85.75 228 GLN A CA 1
ATOM 1763 C C . GLN A 1 228 ? 18.050 10.920 9.284 1.00 85.75 228 GLN A C 1
ATOM 1765 O O . GLN A 1 228 ? 18.625 11.588 8.428 1.00 85.75 228 GLN A O 1
ATOM 1770 N N . ARG A 1 229 ? 17.673 11.420 10.467 1.00 79.06 229 ARG A N 1
ATOM 1771 C CA . ARG A 1 229 ? 17.987 12.779 10.931 1.00 79.06 229 ARG A CA 1
ATOM 1772 C C . ARG A 1 229 ? 19.315 12.868 11.695 1.00 79.06 229 ARG A C 1
ATOM 1774 O O . ARG A 1 229 ? 19.859 13.967 11.778 1.00 79.06 229 ARG A O 1
ATOM 1781 N N . GLY A 1 230 ? 19.785 11.763 12.279 1.00 59.22 230 GLY A N 1
ATOM 1782 C CA . GLY A 1 230 ? 21.092 11.652 12.946 1.00 59.22 230 GLY A CA 1
ATOM 1783 C C . GLY A 1 230 ? 22.189 11.201 11.997 1.00 59.22 230 GLY A C 1
ATOM 1784 O O . GLY A 1 230 ? 23.331 11.671 12.187 1.00 59.22 230 GLY A O 1
#

Secondary structure (DSSP, 8-state):
--EEE--TTTTTT-EE---STTTSPPPPSEEE--GGGHHHHTTTS-EEEEEETTEEEEEEE--SSTT--SSB-SSSBSSSS--HHHHTTTEEEEEETTEEEEEEETT-TTEESSSSEESB-TTSSB-HHHHHHHHHHHHHHHHHHHHHHHHHHHHHTT-EEEEEEEEE-TTS-EEEEEEEEEE-HHHHHT--HHHHHHHHHTT-HHHHHHHHHHGGGHHHHHHHHHHHH-

Foldseek 3Di:
DDKDFDDCPVQVLKAFAAQAPVQADQDWQKAFAFLVCLVVLLVAFQWWWFDDPPFITIITGQALDTSDGLQHHRVHGNDPDDGLRVLLPPWDWDDDPPDTGIIGDPVRSRIDSPDHGGQADPVGDGDPSVVVSVVSNVVRVVRVVLRVVLRCLCVVLVQKDWDWDWAQDPVRDIDIRGRIIAGNPVSVVVDDPVSVVVCVVSVNVSSNVSNVSSVVCVVVNSVSVVVVVD